Protein AF-A0A6V7KIV0-F1 (afdb_monomer)

Sequence (184 aa):
DGRSNSKKWCRRRGLEEQRFYEMTKLRGQFKDLLKDCNLLKSLQEPNASMTSSERALRHGELKLLKSLKRTYKQTSTRKRKQLKIDEFDLKMEDDDDGEIDIKDVEFRMRNDSSQVQNLLNASTACSYRDLTMLKVILCSGLYPQFAIGDEFNYCKSMNEQLFHTKAKPYVALHPTSFFGNHPQ

Solvent-accessible surface area (backbone atoms only — not comparable to full-atom values): 11482 Å² total; per-residue (Å²): 132,82,82,72,55,67,63,63,54,22,57,79,68,76,45,66,65,70,56,55,60,50,51,54,50,53,53,50,53,54,52,51,52,34,38,78,70,68,76,37,79,84,66,75,59,95,64,73,85,53,50,75,67,56,51,52,52,52,51,54,50,47,53,51,44,51,48,52,56,49,50,49,59,62,70,59,66,84,71,81,88,69,82,78,77,83,67,93,64,87,67,85,65,82,70,69,90,79,65,82,57,63,64,60,44,54,47,56,68,75,45,51,72,68,56,54,49,52,48,55,64,71,64,60,70,85,42,74,66,48,51,50,51,52,51,52,56,50,49,66,71,46,57,89,75,59,66,46,74,45,87,83,36,85,85,48,56,68,85,65,35,38,23,34,34,95,90,47,69,74,41,63,74,54,68,89,38,70,62,45,70,50,64,126

Structure (mmCIF, N/CA/C/O backbone):
data_AF-A0A6V7KIV0-F1
#
_entry.id   AF-A0A6V7KIV0-F1
#
loop_
_atom_site.group_PDB
_atom_site.id
_atom_site.type_symbol
_atom_site.label_atom_id
_atom_site.label_alt_id
_atom_site.label_comp_id
_atom_site.label_asym_id
_atom_site.label_entity_id
_atom_site.label_seq_id
_atom_site.pdbx_PDB_ins_code
_atom_site.Cartn_x
_atom_site.Cartn_y
_atom_site.Cartn_z
_atom_site.occupancy
_atom_site.B_iso_or_equiv
_atom_site.auth_seq_id
_atom_site.auth_comp_id
_atom_site.auth_asym_id
_atom_site.auth_atom_id
_atom_site.pdbx_PDB_model_num
ATOM 1 N N . ASP A 1 1 ? 0.137 18.641 22.333 1.00 37.16 1 ASP A N 1
ATOM 2 C CA . ASP A 1 1 ? 0.097 18.534 20.862 1.00 37.16 1 ASP A CA 1
ATOM 3 C C . ASP A 1 1 ? -1.270 18.140 20.356 1.00 37.16 1 ASP A C 1
ATOM 5 O O . ASP A 1 1 ? -1.761 17.054 20.647 1.00 37.16 1 ASP A O 1
ATOM 9 N N . GLY A 1 2 ? -1.932 19.077 19.676 1.00 41.16 2 GLY A N 1
ATOM 10 C CA . GLY A 1 2 ? -3.298 18.902 19.194 1.00 41.16 2 GLY A CA 1
ATOM 11 C C . GLY A 1 2 ? -3.385 17.740 18.209 1.00 41.16 2 GLY A C 1
ATOM 12 O O . GLY A 1 2 ? -2.743 17.766 17.160 1.00 41.16 2 GLY A O 1
ATOM 13 N N . ARG A 1 3 ? -4.185 16.720 18.543 1.00 49.97 3 ARG A N 1
ATOM 14 C CA . ARG A 1 3 ? -4.573 15.642 17.622 1.00 49.97 3 ARG A CA 1
ATOM 15 C C . ARG A 1 3 ? -5.174 16.273 16.363 1.00 49.97 3 ARG A C 1
ATOM 17 O O . ARG A 1 3 ? -6.330 16.682 16.359 1.00 49.97 3 ARG A O 1
ATOM 24 N N . SER A 1 4 ? -4.384 16.384 15.299 1.00 62.19 4 SER A N 1
ATOM 25 C CA . SER A 1 4 ? -4.890 16.780 13.987 1.00 62.19 4 SER A CA 1
ATOM 26 C C . SER A 1 4 ? -5.872 15.706 13.514 1.00 62.19 4 SER A C 1
ATOM 28 O O . SER A 1 4 ? -5.524 14.527 13.508 1.00 62.19 4 SER A O 1
ATOM 30 N N . ASN A 1 5 ? -7.093 16.110 13.154 1.00 82.56 5 ASN A N 1
ATOM 31 C CA . ASN A 1 5 ? -8.108 15.225 12.579 1.00 82.56 5 ASN A CA 1
ATOM 32 C C . ASN A 1 5 ? -7.504 14.467 11.371 1.00 82.56 5 ASN A C 1
ATOM 34 O O . ASN A 1 5 ? -6.880 15.089 10.503 1.00 82.56 5 ASN A O 1
ATOM 38 N N . SER A 1 6 ? -7.663 13.138 11.324 1.00 84.94 6 SER A N 1
ATOM 39 C CA . SER A 1 6 ? -7.115 12.266 10.271 1.00 84.94 6 SER A CA 1
ATOM 40 C C . SER A 1 6 ? -7.565 12.698 8.875 1.00 84.94 6 SER A C 1
ATOM 42 O O . SER A 1 6 ? -6.745 12.711 7.955 1.00 84.94 6 SER A O 1
ATOM 44 N N . LYS A 1 7 ? -8.797 13.204 8.739 1.00 85.31 7 LYS A N 1
ATOM 45 C CA . LYS A 1 7 ? -9.317 13.820 7.506 1.00 85.31 7 LYS A CA 1
ATOM 46 C C . LYS A 1 7 ? -8.495 15.023 7.070 1.00 85.31 7 LYS A C 1
ATOM 48 O O . LYS A 1 7 ? -8.045 15.096 5.929 1.00 85.31 7 LYS A O 1
ATOM 53 N N . LYS A 1 8 ? -8.228 15.954 7.995 1.00 88.38 8 LYS A N 1
ATOM 54 C CA . LYS A 1 8 ? -7.402 17.148 7.736 1.00 88.38 8 LYS A CA 1
ATOM 55 C C . LYS A 1 8 ? -5.955 16.762 7.407 1.00 88.38 8 LYS A C 1
ATOM 57 O O . LYS A 1 8 ? -5.300 17.442 6.619 1.00 88.38 8 LYS A O 1
ATOM 62 N N . TRP A 1 9 ? -5.428 15.686 7.992 1.00 89.44 9 TRP A N 1
ATOM 63 C CA . TRP A 1 9 ? -4.103 15.162 7.647 1.00 89.44 9 TRP A CA 1
ATOM 64 C C . TRP A 1 9 ? -4.065 14.549 6.239 1.00 89.44 9 TRP A C 1
ATOM 66 O O . TRP A 1 9 ? -3.145 14.866 5.481 1.00 89.44 9 TRP A O 1
ATOM 76 N N . CYS A 1 10 ? -5.073 13.746 5.882 1.00 90.88 10 CYS A N 1
ATOM 77 C CA . CYS A 1 10 ? -5.208 13.113 4.569 1.00 90.88 10 CYS A CA 1
ATOM 78 C C . CYS A 1 10 ? -5.392 14.160 3.460 1.00 90.88 10 CYS A C 1
ATOM 80 O O . CYS A 1 10 ? -4.630 14.164 2.495 1.00 90.88 10 CYS A O 1
ATOM 82 N N . ARG A 1 11 ? -6.310 15.122 3.651 1.00 88.12 11 ARG A N 1
ATOM 83 C CA . ARG A 1 11 ? -6.559 16.226 2.706 1.00 88.12 11 ARG A CA 1
ATOM 84 C C . ARG A 1 11 ? -5.299 17.027 2.394 1.00 88.12 11 ARG A C 1
ATOM 86 O O . ARG A 1 11 ? -4.973 17.219 1.230 1.00 88.12 11 ARG A O 1
ATOM 93 N N . ARG A 1 12 ? -4.540 17.423 3.424 1.00 91.31 12 ARG A N 1
ATOM 94 C CA . ARG A 1 12 ? -3.274 18.164 3.254 1.00 91.31 12 ARG A CA 1
ATOM 95 C C . ARG A 1 12 ? -2.222 17.414 2.431 1.00 91.31 12 ARG A C 1
ATOM 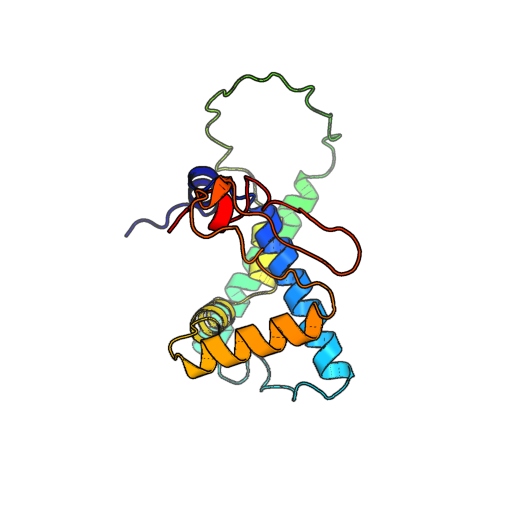97 O O . ARG A 1 12 ? -1.279 18.039 1.966 1.00 91.31 12 ARG A O 1
ATOM 104 N N . ARG A 1 13 ? -2.347 16.093 2.295 1.00 89.25 13 ARG A N 1
ATOM 105 C CA . ARG A 1 13 ? -1.416 15.227 1.557 1.00 89.25 13 ARG A CA 1
ATOM 106 C C . ARG A 1 13 ? -2.002 14.684 0.252 1.00 89.25 13 ARG A 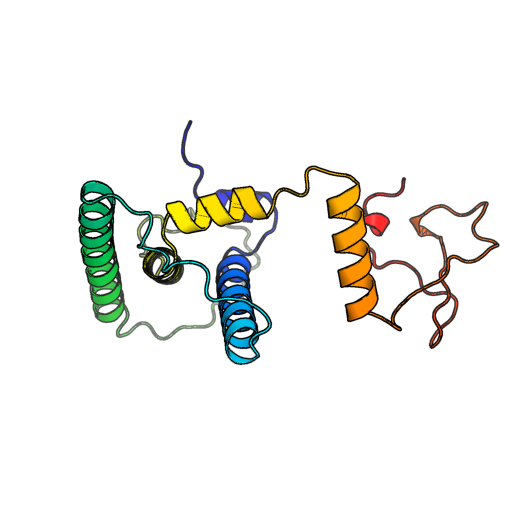C 1
ATOM 108 O O . ARG A 1 13 ? -1.341 13.881 -0.394 1.00 89.25 13 ARG A O 1
ATOM 115 N N . GLY A 1 14 ? -3.223 15.082 -0.117 1.00 89.94 14 GLY A N 1
ATOM 116 C CA . GLY A 1 14 ? -3.914 14.538 -1.290 1.00 89.94 14 GLY A CA 1
ATOM 117 C C . GLY A 1 14 ? -4.236 13.045 -1.166 1.00 89.94 14 GLY A C 1
ATOM 118 O O . GLY A 1 14 ? -4.279 12.338 -2.167 1.00 89.94 14 GLY A O 1
ATOM 119 N N . LEU A 1 15 ? -4.413 12.545 0.060 1.00 92.25 15 LEU A N 1
ATOM 120 C CA . LEU A 1 15 ? -4.695 11.137 0.333 1.00 92.25 15 LEU A CA 1
ATOM 121 C C . LEU A 1 15 ? -6.186 10.952 0.613 1.00 92.25 15 LEU A C 1
ATOM 123 O O . LEU A 1 15 ? -6.800 11.744 1.326 1.00 92.25 15 LEU A O 1
ATOM 127 N N . GLU A 1 16 ? -6.767 9.879 0.084 1.00 91.12 16 GLU A N 1
ATOM 128 C CA . GLU A 1 16 ? -8.151 9.505 0.366 1.00 91.12 16 GLU A CA 1
ATOM 129 C C . GLU A 1 16 ? -8.192 8.619 1.620 1.00 91.12 16 GLU A C 1
ATOM 131 O O . GLU A 1 16 ? -7.723 7.480 1.603 1.00 91.12 16 GLU A O 1
ATOM 136 N N . GLU A 1 17 ? -8.773 9.126 2.714 1.00 89.19 17 GLU A N 1
ATOM 137 C CA . GLU A 1 17 ? -8.821 8.422 4.008 1.00 89.19 17 GLU A CA 1
ATOM 138 C C . GLU A 1 17 ? -9.424 7.012 3.888 1.00 89.19 17 GLU A C 1
ATOM 140 O O . GLU A 1 17 ? -8.939 6.050 4.488 1.00 89.19 17 GLU A O 1
ATOM 145 N N . GLN A 1 18 ? -10.428 6.871 3.020 1.00 89.44 18 GLN A N 1
ATOM 146 C CA . GLN A 1 18 ? -11.083 5.604 2.721 1.00 89.44 18 GLN A CA 1
ATOM 147 C C . GLN A 1 18 ? -10.102 4.480 2.361 1.00 89.44 18 GLN A C 1
ATOM 149 O O . GLN A 1 18 ? -10.304 3.330 2.764 1.00 89.44 18 GLN A O 1
ATOM 154 N N . ARG A 1 19 ? -9.028 4.800 1.630 1.00 92.69 19 ARG A N 1
ATOM 155 C CA . ARG A 1 19 ? -8.052 3.806 1.167 1.00 92.69 19 ARG A CA 1
ATOM 156 C C . ARG A 1 19 ? -7.282 3.185 2.322 1.00 92.69 19 ARG A C 1
ATOM 158 O O . ARG A 1 19 ? -6.947 2.006 2.251 1.00 92.69 19 ARG A O 1
ATOM 165 N N . PHE A 1 20 ? -7.065 3.914 3.417 1.00 91.75 20 PHE A N 1
ATOM 166 C CA . PHE A 1 20 ? -6.405 3.362 4.602 1.00 91.75 20 PHE A CA 1
ATOM 167 C C . PHE A 1 20 ? -7.276 2.334 5.325 1.00 91.75 20 PHE A C 1
ATOM 169 O O . PHE A 1 20 ? -6.766 1.298 5.769 1.00 91.75 20 PHE A O 1
ATOM 176 N N . TYR A 1 21 ? -8.590 2.566 5.404 1.00 91.88 21 TYR A N 1
ATOM 177 C CA . TYR A 1 21 ? -9.518 1.590 5.980 1.00 91.88 21 TYR A CA 1
ATOM 178 C C . TYR A 1 21 ? -9.562 0.302 5.153 1.00 91.88 21 TYR A C 1
ATOM 180 O O . TYR A 1 21 ? -9.506 -0.800 5.707 1.00 91.88 21 TYR A O 1
ATOM 188 N N . GLU A 1 22 ? -9.604 0.434 3.827 1.00 93.44 22 GLU A N 1
ATOM 189 C CA . GLU A 1 22 ? -9.563 -0.699 2.899 1.00 93.44 22 GLU A CA 1
ATOM 190 C C . GLU A 1 22 ? -8.240 -1.461 2.992 1.00 93.44 22 GLU A C 1
ATOM 192 O O . GLU A 1 22 ? -8.254 -2.677 3.181 1.00 93.44 22 GLU A O 1
ATOM 197 N N . MET A 1 23 ? -7.106 -0.756 2.957 1.00 93.38 23 MET A N 1
ATOM 198 C CA . MET A 1 23 ? -5.774 -1.352 3.071 1.00 93.38 23 MET A CA 1
ATOM 199 C C . MET A 1 23 ? -5.600 -2.100 4.398 1.00 93.38 23 MET A C 1
ATOM 201 O O . MET A 1 23 ? -5.074 -3.214 4.424 1.00 93.38 23 MET A O 1
ATOM 205 N N . THR A 1 24 ? -6.104 -1.543 5.505 1.00 91.06 24 THR A N 1
ATOM 206 C CA . THR A 1 24 ? -6.072 -2.231 6.806 1.00 91.06 24 THR A CA 1
ATOM 207 C C . THR A 1 24 ? -6.884 -3.525 6.771 1.00 91.06 24 THR A C 1
ATOM 209 O O . THR A 1 24 ? -6.439 -4.552 7.288 1.00 91.06 24 THR A O 1
ATOM 212 N N . LYS A 1 25 ? -8.064 -3.502 6.139 1.00 92.25 25 LYS A N 1
ATOM 213 C CA . LYS A 1 25 ? -8.912 -4.690 6.000 1.00 92.25 25 LYS A CA 1
ATOM 214 C C . LYS A 1 25 ? -8.256 -5.751 5.112 1.00 92.25 25 LYS A C 1
ATOM 216 O O . LYS A 1 25 ? -8.217 -6.909 5.520 1.00 92.25 25 LYS A O 1
ATOM 221 N N . LEU A 1 26 ? -7.717 -5.360 3.956 1.00 95.25 26 LEU A N 1
ATOM 222 C CA . LEU A 1 26 ? -7.002 -6.251 3.032 1.00 95.25 26 LEU A CA 1
ATOM 223 C C . LEU A 1 26 ? -5.813 -6.920 3.718 1.00 95.25 26 LEU A C 1
ATOM 225 O O . LEU A 1 26 ? -5.638 -8.133 3.636 1.00 95.25 26 LEU A O 1
ATOM 229 N N . ARG A 1 27 ? -5.037 -6.146 4.479 1.00 91.94 27 ARG A N 1
ATOM 230 C CA . ARG A 1 27 ? -3.933 -6.681 5.272 1.00 91.94 27 ARG A CA 1
ATOM 231 C C . ARG A 1 27 ? -4.399 -7.722 6.293 1.00 91.94 27 ARG A C 1
ATOM 233 O O . ARG A 1 27 ? -3.724 -8.732 6.469 1.00 91.94 27 ARG A O 1
ATOM 240 N N . GLY A 1 28 ? -5.531 -7.485 6.959 1.00 90.31 28 GLY A N 1
ATOM 241 C CA . GLY A 1 28 ? -6.148 -8.468 7.854 1.00 90.31 28 GLY A CA 1
ATOM 242 C C . GLY A 1 28 ? -6.508 -9.762 7.123 1.00 90.31 28 GLY A C 1
ATOM 243 O O . GLY A 1 28 ? -6.113 -10.836 7.557 1.00 90.31 28 GLY A O 1
ATOM 244 N N . GLN A 1 29 ? -7.151 -9.648 5.960 1.00 93.88 29 GLN A N 1
ATOM 245 C CA . GLN A 1 29 ? -7.531 -10.799 5.135 1.00 93.88 29 GLN A CA 1
ATOM 246 C C . GLN A 1 29 ? -6.317 -11.618 4.674 1.00 93.88 29 GLN A C 1
ATOM 248 O O . GLN A 1 29 ? -6.330 -12.840 4.788 1.00 93.88 29 GLN A O 1
ATOM 253 N N . PHE A 1 30 ? -5.240 -10.971 4.215 1.00 94.94 30 PHE A N 1
ATOM 254 C CA . PHE A 1 30 ? -4.008 -11.686 3.864 1.00 94.94 30 PHE A CA 1
ATOM 255 C C . PHE A 1 30 ? -3.348 -12.346 5.072 1.00 94.94 30 PHE A C 1
ATOM 257 O O . PHE A 1 30 ? -2.832 -13.454 4.956 1.00 94.94 30 PHE A O 1
ATOM 264 N N . LYS A 1 31 ? -3.384 -11.701 6.243 1.00 91.25 31 LYS A N 1
ATOM 265 C CA . LYS A 1 31 ? -2.875 -12.304 7.479 1.00 91.25 31 LYS A CA 1
ATOM 266 C C . LYS A 1 31 ? -3.634 -13.585 7.828 1.00 91.25 31 LYS A C 1
ATOM 268 O O . LYS A 1 31 ? -2.994 -14.550 8.232 1.00 91.25 31 LYS A O 1
ATOM 273 N N . ASP A 1 32 ? -4.954 -13.586 7.682 1.00 92.25 32 ASP A N 1
ATOM 274 C CA . ASP A 1 32 ? -5.781 -14.758 7.973 1.00 92.25 32 ASP A CA 1
ATOM 275 C C . ASP A 1 32 ? -5.492 -15.894 6.979 1.00 92.25 32 ASP A C 1
ATOM 277 O O . ASP A 1 32 ? -5.187 -17.001 7.409 1.00 92.25 32 ASP A O 1
ATOM 281 N N . LEU A 1 33 ? -5.386 -15.595 5.678 1.00 95.62 33 LEU A N 1
ATOM 282 C CA . LEU A 1 33 ? -4.970 -16.584 4.670 1.00 95.62 33 LEU A CA 1
ATOM 283 C C . LEU A 1 33 ? -3.598 -17.207 4.973 1.00 95.62 33 LEU A C 1
ATOM 285 O O . LEU A 1 33 ? -3.407 -18.412 4.828 1.00 95.62 33 LEU A O 1
ATOM 289 N N . LEU A 1 34 ? -2.627 -16.405 5.419 1.00 94.06 34 LEU A N 1
ATOM 290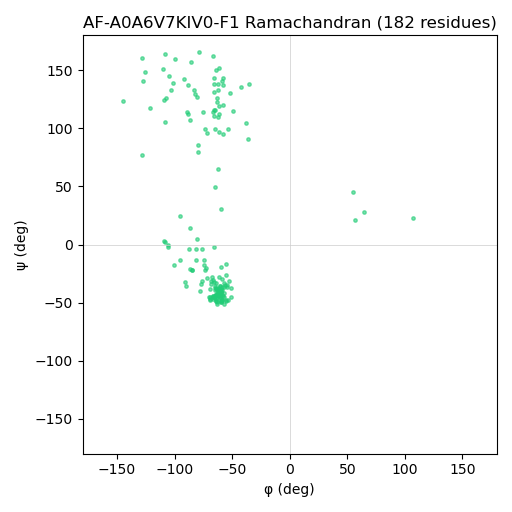 C CA . LEU A 1 34 ? -1.303 -16.916 5.784 1.00 94.06 34 LEU A CA 1
ATOM 291 C C . LEU A 1 34 ? -1.343 -17.837 7.011 1.00 94.06 34 LEU A C 1
ATOM 293 O O . LEU A 1 34 ? -0.531 -18.761 7.095 1.00 94.06 34 LEU A O 1
ATOM 297 N N . LYS A 1 35 ? -2.261 -17.600 7.954 1.00 92.50 35 LYS A N 1
ATOM 298 C CA . LYS A 1 35 ? -2.482 -18.507 9.090 1.00 92.50 35 LYS A CA 1
ATOM 299 C C . LYS A 1 35 ? -3.124 -19.809 8.631 1.00 92.50 35 LYS A C 1
ATOM 301 O O . LYS A 1 35 ? -2.641 -20.868 9.016 1.00 92.50 35 LYS A O 1
ATOM 306 N N . ASP A 1 36 ? -4.146 -19.725 7.785 1.00 94.19 36 ASP A N 1
ATOM 307 C CA . ASP A 1 36 ? -4.864 -20.893 7.262 1.00 94.19 36 ASP A CA 1
ATOM 308 C C . ASP A 1 36 ? -3.925 -21.813 6.463 1.00 94.19 36 ASP A C 1
ATOM 310 O O . ASP A 1 36 ? -3.996 -23.036 6.567 1.00 94.19 36 ASP A O 1
ATOM 314 N N . CYS A 1 37 ? -2.965 -21.228 5.738 1.00 95.50 37 CYS A N 1
ATOM 315 C CA . CYS A 1 37 ? -1.912 -21.955 5.025 1.00 95.50 37 CYS A CA 1
ATOM 316 C C . CYS A 1 37 ? -0.733 -22.406 5.914 1.00 95.50 37 CYS A C 1
ATOM 318 O O . CYS A 1 37 ? 0.254 -22.918 5.388 1.00 95.50 37 CYS A O 1
ATOM 320 N N . ASN A 1 38 ? -0.786 -22.204 7.236 1.00 92.00 38 ASN A N 1
ATOM 321 C CA . ASN A 1 38 ? 0.297 -22.494 8.192 1.00 92.00 38 ASN A CA 1
ATOM 322 C C . ASN A 1 38 ? 1.642 -21.796 7.891 1.00 92.00 38 ASN A C 1
ATOM 324 O O . ASN A 1 38 ? 2.692 -22.212 8.381 1.00 92.00 38 ASN A O 1
ATOM 328 N N . LEU A 1 39 ? 1.624 -20.707 7.117 1.00 92.50 39 LEU A N 1
ATOM 329 C CA . LEU A 1 39 ? 2.804 -19.889 6.810 1.00 92.50 39 LEU A CA 1
ATOM 330 C C . LEU A 1 39 ? 3.078 -18.845 7.897 1.00 92.50 39 LEU A C 1
ATOM 332 O O . LEU A 1 39 ? 4.201 -18.362 8.040 1.00 92.50 39 LEU A O 1
ATOM 336 N N . LEU A 1 40 ? 2.055 -18.506 8.682 1.00 89.06 40 LEU A N 1
ATOM 337 C CA . LEU A 1 40 ? 2.163 -17.631 9.837 1.00 89.06 40 LEU A CA 1
ATOM 338 C C . LEU A 1 40 ? 1.687 -18.377 11.082 1.00 89.06 40 LEU A C 1
ATOM 340 O O . LEU A 1 40 ? 0.517 -18.738 11.193 1.00 89.06 40 LEU A O 1
ATOM 344 N N . LYS A 1 41 ? 2.585 -18.566 12.055 1.00 82.75 41 L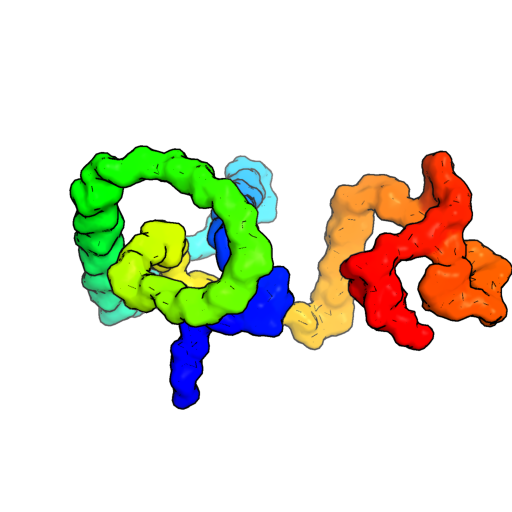YS A N 1
ATOM 345 C CA . LYS A 1 41 ? 2.196 -19.085 13.371 1.00 82.75 41 LYS A CA 1
ATOM 346 C C . LYS A 1 41 ? 1.160 -18.146 13.982 1.00 82.75 41 LYS A C 1
ATOM 348 O O . LYS A 1 41 ? 1.304 -16.925 13.878 1.00 82.75 41 LYS A O 1
ATOM 353 N N . SER A 1 42 ? 0.146 -18.702 14.646 1.00 69.12 42 SER A N 1
ATOM 354 C CA . SER A 1 42 ? -0.754 -17.889 15.461 1.00 69.12 42 SER A CA 1
ATOM 355 C C . SER A 1 42 ? 0.074 -17.241 16.571 1.00 69.12 42 SER A C 1
ATOM 357 O O . SER A 1 42 ? 0.421 -17.875 17.565 1.00 69.12 42 SER A O 1
ATOM 359 N N . LEU A 1 43 ? 0.494 -15.994 16.348 1.00 62.59 43 LEU A N 1
ATOM 360 C CA . LEU A 1 43 ? 1.040 -15.156 17.406 1.00 62.59 43 LEU A CA 1
ATOM 361 C C . LEU A 1 43 ? -0.033 -15.053 18.490 1.00 62.59 43 LEU A C 1
ATOM 363 O O . LEU A 1 43 ? -1.217 -15.021 18.151 1.00 62.59 43 LEU A O 1
ATOM 367 N N . GLN A 1 44 ? 0.400 -15.036 19.756 1.00 58.59 44 GLN A N 1
ATOM 368 C CA . GLN A 1 44 ? -0.466 -14.967 20.935 1.00 58.59 44 GLN A CA 1
ATOM 369 C C . GLN A 1 44 ? -1.695 -14.090 20.688 1.00 58.59 44 GLN A C 1
ATOM 371 O O . GLN A 1 44 ? -1.588 -13.018 20.083 1.00 58.59 44 GLN A O 1
ATOM 376 N N . GLU A 1 45 ? -2.848 -14.570 21.164 1.00 62.97 45 GLU A N 1
ATOM 377 C CA . GLU A 1 45 ? -4.124 -13.873 21.041 1.00 62.97 45 GLU A CA 1
ATOM 378 C C . GLU A 1 45 ? -3.943 -12.375 21.333 1.00 62.97 45 GLU A C 1
ATOM 380 O O . GLU A 1 45 ? -3.274 -12.035 22.312 1.00 62.97 45 GLU A O 1
ATOM 385 N N . PRO A 1 46 ? -4.534 -11.467 20.535 1.00 62.16 46 PRO A N 1
ATOM 386 C CA . PRO A 1 46 ? -4.280 -10.028 20.635 1.00 62.16 46 PRO A CA 1
ATOM 387 C C . PRO A 1 46 ? -4.518 -9.430 22.032 1.00 62.16 46 PRO A C 1
ATOM 389 O O . PRO A 1 46 ? -4.053 -8.332 22.312 1.00 62.16 46 PRO A O 1
ATOM 392 N N . ASN A 1 47 ? -5.237 -10.146 22.900 1.00 62.53 47 ASN A N 1
ATOM 393 C CA . ASN A 1 47 ? -5.577 -9.739 24.261 1.00 62.53 47 ASN A CA 1
ATOM 394 C C . ASN A 1 47 ? -4.774 -10.479 25.350 1.00 62.53 47 ASN A C 1
ATOM 396 O O . ASN A 1 47 ? -5.005 -10.239 26.536 1.00 62.53 47 ASN A O 1
ATOM 400 N N . ALA A 1 48 ? -3.876 -11.397 24.982 1.00 65.19 48 ALA A N 1
ATOM 401 C CA . ALA A 1 48 ? -3.105 -12.205 25.928 1.00 65.19 48 ALA A CA 1
ATOM 402 C C . ALA A 1 48 ? -2.083 -11.366 26.709 1.00 65.19 48 ALA A C 1
ATOM 404 O O . ALA A 1 48 ? -1.830 -11.649 27.876 1.00 65.19 48 ALA A O 1
ATOM 405 N N . SER A 1 49 ? -1.546 -10.310 26.091 1.00 71.88 49 SER A N 1
ATOM 406 C CA . SER A 1 49 ? -0.595 -9.381 26.713 1.00 71.88 49 SER A CA 1
ATOM 407 C C . SER A 1 49 ? -1.256 -8.222 27.467 1.00 71.88 49 SER A C 1
ATOM 409 O O . SER A 1 49 ? -0.547 -7.411 28.052 1.00 71.88 49 SER A O 1
ATOM 411 N N . MET A 1 50 ? -2.589 -8.112 27.438 1.00 80.06 50 MET A N 1
ATOM 412 C CA . MET A 1 50 ? -3.313 -6.988 28.040 1.00 80.06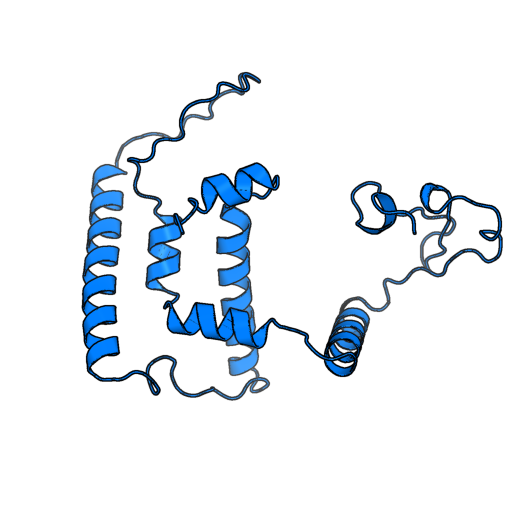 50 MET A CA 1
ATOM 413 C C . MET A 1 50 ? -3.518 -7.202 29.542 1.00 80.06 50 MET A C 1
ATOM 415 O O . MET A 1 50 ? -4.002 -8.255 29.981 1.00 80.06 50 MET A O 1
ATOM 419 N N . THR A 1 51 ? -3.226 -6.169 30.326 1.00 86.88 51 THR A N 1
ATOM 420 C CA . THR A 1 51 ? -3.521 -6.120 31.763 1.00 86.88 51 THR A CA 1
ATOM 421 C C . THR A 1 51 ? -5.032 -6.084 32.029 1.00 86.88 51 THR A C 1
ATOM 423 O O . THR A 1 51 ? -5.853 -5.799 31.151 1.00 86.88 51 THR A O 1
ATOM 426 N N . SER A 1 52 ? -5.446 -6.398 33.261 1.00 88.00 52 SER A N 1
ATOM 427 C CA . SER A 1 52 ? -6.864 -6.365 33.654 1.00 88.00 52 SER A CA 1
ATOM 428 C C . SER A 1 52 ? -7.497 -4.981 33.465 1.00 88.00 52 SER A C 1
ATOM 430 O O . SER A 1 52 ? -8.635 -4.898 32.997 1.00 88.00 52 SER A O 1
ATOM 432 N N . SER A 1 53 ? -6.758 -3.911 33.766 1.00 89.12 53 SER A N 1
ATOM 433 C CA . SER A 1 53 ? -7.178 -2.519 33.572 1.00 89.12 53 SER A CA 1
ATOM 434 C C . SER A 1 53 ? -7.382 -2.181 32.093 1.00 89.12 53 SER A C 1
ATOM 436 O O . SER A 1 53 ? -8.432 -1.652 31.726 1.00 89.12 53 SER A O 1
ATOM 438 N N . GLU A 1 54 ? -6.438 -2.546 31.225 1.00 87.50 54 GLU A N 1
ATOM 439 C CA . GLU A 1 54 ? -6.541 -2.317 29.778 1.00 87.50 54 GLU A CA 1
ATOM 440 C C . GLU A 1 54 ? -7.724 -3.076 29.161 1.00 87.50 54 GLU A C 1
ATOM 442 O O . GLU A 1 54 ? -8.465 -2.523 28.344 1.00 87.50 54 GLU A O 1
ATOM 447 N N . ARG A 1 55 ? -7.978 -4.317 29.604 1.00 88.06 55 ARG A N 1
ATOM 448 C CA . ARG A 1 55 ? -9.155 -5.090 29.168 1.00 88.06 55 ARG A CA 1
ATOM 449 C C . ARG A 1 55 ? -10.471 -4.419 29.563 1.00 88.06 55 ARG A C 1
ATOM 451 O O . ARG A 1 55 ? -11.399 -4.384 28.753 1.00 88.06 55 ARG A O 1
ATOM 458 N N . ALA A 1 56 ? -10.558 -3.872 30.777 1.00 90.56 56 ALA A N 1
ATOM 459 C CA . ALA A 1 56 ? -11.748 -3.160 31.243 1.00 90.56 56 ALA A CA 1
ATOM 460 C C . ALA A 1 56 ? -12.000 -1.874 30.435 1.00 90.56 56 ALA A C 1
ATOM 462 O O . ALA A 1 56 ? -13.131 -1.635 29.998 1.00 90.56 56 ALA A O 1
ATOM 463 N N . LEU A 1 57 ? -10.946 -1.093 30.167 1.00 89.75 57 LEU A N 1
ATOM 464 C CA . LEU A 1 57 ? -11.018 0.107 29.325 1.00 89.75 57 LEU A CA 1
ATOM 465 C C . LEU A 1 57 ? -11.490 -0.229 27.909 1.00 89.75 57 LEU A C 1
ATOM 467 O O . LEU A 1 57 ? -12.454 0.363 27.417 1.00 89.75 57 LEU A O 1
ATOM 471 N N . ARG A 1 58 ? -10.874 -1.239 27.284 1.00 89.81 58 ARG A N 1
ATOM 472 C CA . ARG A 1 58 ? -11.227 -1.677 25.929 1.00 89.81 58 ARG A CA 1
ATOM 473 C C . ARG A 1 58 ? -12.668 -2.175 25.841 1.00 89.81 58 ARG A C 1
ATOM 475 O O . ARG A 1 58 ? -13.361 -1.897 24.864 1.00 89.81 58 ARG A O 1
ATOM 482 N N . HIS A 1 59 ? -13.149 -2.882 26.862 1.00 91.25 59 HIS A N 1
ATOM 483 C CA . HIS A 1 59 ? -14.545 -3.312 26.930 1.00 91.25 59 HIS A CA 1
ATOM 484 C C . HIS A 1 59 ? -15.515 -2.117 26.986 1.00 91.25 59 HIS A C 1
ATOM 486 O O . HIS A 1 59 ? -16.523 -2.106 26.271 1.00 91.25 59 HIS A O 1
ATOM 492 N N . GLY A 1 60 ? -15.202 -1.097 27.794 1.00 93.38 60 GLY A N 1
ATOM 493 C CA . GLY A 1 60 ? -15.971 0.150 27.854 1.00 93.38 60 GLY A CA 1
ATOM 494 C C . GLY A 1 60 ? -16.003 0.883 26.510 1.00 93.38 60 GLY A C 1
ATOM 495 O O . GLY A 1 60 ? -17.078 1.247 26.028 1.00 93.38 60 GLY A O 1
ATOM 496 N N . GLU A 1 61 ? -14.846 1.011 25.859 1.00 91.50 61 GLU A N 1
ATOM 497 C CA . GLU A 1 61 ? -14.720 1.613 24.529 1.00 91.50 61 GLU A CA 1
ATOM 498 C C . GLU A 1 61 ? -15.552 0.856 23.480 1.00 91.50 61 GLU A C 1
ATOM 500 O O . GLU A 1 61 ? -16.354 1.455 22.765 1.00 91.50 61 GLU A O 1
ATOM 505 N N . LEU A 1 62 ? -15.448 -0.476 23.427 1.00 92.31 62 LEU A N 1
ATOM 506 C CA . LEU A 1 62 ? -16.239 -1.315 22.519 1.00 92.31 62 LEU A CA 1
ATOM 507 C C . LEU A 1 62 ? -17.747 -1.152 22.736 1.00 92.31 62 LEU A C 1
ATOM 509 O O . LEU A 1 62 ? -18.507 -1.189 21.765 1.00 92.31 62 LEU A O 1
ATOM 513 N N . LYS A 1 63 ? -18.198 -0.978 23.984 1.00 94.81 63 LYS A N 1
ATOM 514 C CA . LYS A 1 63 ? -19.612 -0.724 24.296 1.00 94.81 63 LYS A CA 1
ATOM 515 C C . LYS A 1 63 ? -20.074 0.614 23.711 1.00 94.81 63 LYS A C 1
ATOM 517 O O . LYS A 1 63 ? -21.148 0.655 23.109 1.00 94.81 63 LYS A O 1
ATOM 522 N N . LEU A 1 64 ? -19.254 1.660 23.825 1.00 94.00 64 LEU A N 1
ATOM 523 C CA . LEU A 1 64 ? -19.517 2.973 23.229 1.00 94.00 64 LEU A CA 1
ATOM 524 C C . LEU A 1 64 ? -19.500 2.921 21.693 1.00 94.00 64 LEU A C 1
ATOM 526 O O . LEU A 1 64 ? -20.410 3.417 21.038 1.00 94.00 64 LEU A O 1
ATOM 530 N N . LEU A 1 65 ? -18.514 2.258 21.091 1.00 93.75 65 LEU A N 1
ATOM 531 C CA . LEU A 1 65 ? -18.439 2.128 19.632 1.00 93.75 65 LEU A CA 1
ATOM 532 C C . LEU A 1 65 ? -19.635 1.343 19.066 1.00 93.75 65 LEU A C 1
ATOM 534 O O . LEU A 1 65 ? -20.196 1.705 18.030 1.00 93.75 65 LEU A O 1
ATOM 538 N N . LYS A 1 66 ? -20.086 0.295 19.769 1.00 94.00 66 LYS A N 1
ATOM 539 C CA . LYS A 1 66 ? -21.300 -0.453 19.406 1.00 94.00 66 LYS A CA 1
ATOM 540 C C . LYS A 1 66 ? -22.564 0.401 19.524 1.00 94.00 66 LYS A C 1
ATOM 542 O O . LYS A 1 66 ? -23.438 0.267 18.664 1.00 94.00 66 LYS A O 1
ATOM 547 N N . SER A 1 67 ? -22.681 1.254 20.547 1.00 93.44 67 SER A N 1
ATOM 548 C CA . SER A 1 67 ? -23.832 2.157 20.669 1.00 93.44 67 SER A CA 1
ATOM 549 C C . SER A 1 67 ? -23.834 3.192 19.545 1.00 93.44 67 SER A C 1
ATOM 551 O O . SER A 1 67 ? -24.855 3.317 18.876 1.00 93.44 67 SER A O 1
ATOM 553 N N . LEU A 1 68 ? -22.689 3.808 19.232 1.00 91.31 68 LEU A N 1
ATOM 554 C CA . LEU A 1 68 ? -22.539 4.725 18.093 1.00 91.31 68 LEU A CA 1
ATOM 555 C C . LEU A 1 68 ? -22.919 4.059 16.766 1.00 91.31 68 LEU A C 1
ATOM 557 O O . LEU A 1 68 ? -23.703 4.613 15.997 1.00 91.31 68 LEU A O 1
ATOM 561 N N . LYS A 1 69 ? -22.450 2.828 16.525 1.00 91.06 69 LYS A N 1
ATOM 562 C CA . LYS A 1 69 ? -22.825 2.045 15.338 1.00 91.06 69 LYS A CA 1
ATOM 563 C C . LYS A 1 69 ? -24.332 1.781 15.264 1.00 91.06 69 LYS A C 1
ATOM 565 O O . LYS A 1 69 ? -24.903 1.783 14.172 1.00 91.06 69 LYS A O 1
ATOM 570 N N . ARG A 1 70 ? -24.986 1.527 16.402 1.00 90.69 70 ARG A N 1
ATOM 571 C CA . ARG A 1 70 ? -26.441 1.321 16.471 1.00 90.69 70 ARG A CA 1
ATOM 572 C C . ARG A 1 70 ? -27.197 2.617 16.186 1.00 90.69 70 ARG A C 1
ATOM 574 O O . ARG A 1 70 ? -28.102 2.587 15.356 1.00 90.69 70 ARG A O 1
ATOM 581 N N . THR A 1 71 ? -26.801 3.722 16.815 1.00 89.19 71 THR A N 1
ATOM 582 C CA . THR A 1 71 ? -27.388 5.052 16.598 1.00 89.19 71 THR A CA 1
ATOM 583 C C . THR A 1 71 ? -27.259 5.461 15.137 1.00 89.19 71 THR A C 1
ATOM 585 O O . THR A 1 71 ? -28.261 5.796 14.518 1.00 89.19 71 THR A O 1
ATOM 588 N N . TYR A 1 72 ? -26.069 5.313 14.541 1.00 86.88 72 TYR A N 1
ATOM 589 C CA . TYR A 1 72 ? -25.861 5.580 13.118 1.00 86.88 72 TYR A CA 1
ATOM 590 C C . TYR A 1 72 ? -26.827 4.777 12.244 1.00 86.88 72 TYR A C 1
ATOM 592 O O . TYR A 1 72 ? -27.494 5.346 11.391 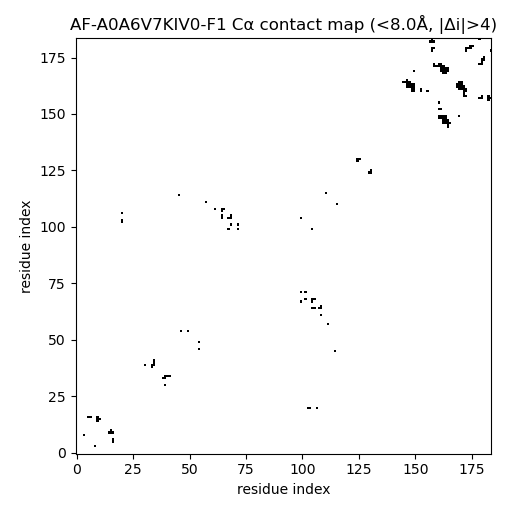1.00 86.88 72 TYR A O 1
ATOM 600 N N . LYS A 1 73 ? -26.973 3.465 12.476 1.00 85.81 73 LYS A N 1
ATOM 601 C CA . LYS A 1 73 ? -27.913 2.632 11.705 1.00 85.81 73 LYS A CA 1
ATOM 602 C C . LYS A 1 73 ? -29.370 3.071 11.856 1.00 85.81 73 LYS A C 1
ATOM 604 O O . LYS A 1 73 ? -30.114 2.985 10.886 1.00 85.81 73 LYS A O 1
ATOM 609 N N . GLN A 1 74 ? -29.777 3.512 13.044 1.00 84.75 74 GLN A N 1
ATOM 610 C CA . GLN A 1 74 ? -31.135 3.999 13.296 1.00 84.75 74 GLN A CA 1
ATOM 611 C C . GLN A 1 74 ? -31.385 5.328 12.569 1.00 84.75 74 GLN A C 1
ATOM 613 O O . GLN A 1 74 ? -32.371 5.447 11.842 1.00 84.75 74 GLN A O 1
ATOM 618 N N . THR A 1 75 ? -30.451 6.275 12.670 1.00 78.50 75 THR A N 1
ATOM 619 C CA . THR A 1 75 ? -30.528 7.595 12.022 1.00 78.50 75 THR A CA 1
ATOM 620 C C . THR A 1 75 ? -30.320 7.533 10.501 1.00 78.50 75 THR A C 1
ATOM 622 O O . THR A 1 75 ? -30.874 8.341 9.764 1.00 78.50 75 THR A O 1
ATOM 625 N N . SER A 1 76 ? -29.557 6.554 10.004 1.00 68.50 76 SER A N 1
ATOM 626 C CA . SER A 1 76 ? -29.226 6.376 8.579 1.00 68.50 76 SER A CA 1
ATOM 627 C C . SER A 1 76 ? -30.393 5.827 7.747 1.00 68.50 76 SER A C 1
ATOM 629 O O . SER A 1 76 ? -30.375 5.902 6.514 1.00 68.50 76 SER A O 1
ATOM 631 N N . THR A 1 77 ? -31.453 5.313 8.380 1.00 54.69 77 THR A N 1
ATOM 632 C CA . THR A 1 77 ? -32.663 4.964 7.632 1.00 54.69 77 THR A CA 1
ATOM 633 C C . THR A 1 77 ? -33.316 6.242 7.080 1.00 54.69 77 THR A C 1
ATOM 635 O O . THR A 1 77 ? -33.838 7.047 7.842 1.00 54.69 77 THR A O 1
ATOM 638 N N . ARG A 1 78 ? -33.326 6.383 5.737 1.00 57.09 78 ARG A N 1
ATOM 639 C CA . ARG A 1 78 ? -34.139 7.305 4.892 1.00 57.09 78 ARG A CA 1
ATOM 640 C C . ARG A 1 78 ? -33.473 8.517 4.214 1.00 57.09 78 ARG A C 1
ATOM 642 O O . ARG A 1 78 ? -34.196 9.411 3.785 1.00 57.09 78 ARG A O 1
ATOM 649 N N . LYS A 1 79 ? -32.160 8.555 3.974 1.00 57.75 79 LYS A N 1
ATOM 650 C CA . LYS A 1 79 ? -31.626 9.491 2.957 1.00 57.75 79 LYS A CA 1
ATOM 651 C C . LYS A 1 79 ? -31.163 8.724 1.723 1.00 57.75 79 LYS A C 1
ATOM 653 O O . LYS A 1 79 ? -30.151 8.028 1.745 1.00 57.75 79 LYS A O 1
ATOM 658 N N . ARG A 1 80 ? -31.956 8.805 0.646 1.00 61.81 80 ARG A N 1
ATOM 659 C CA . ARG A 1 80 ? -31.591 8.285 -0.680 1.00 61.81 80 ARG A CA 1
ATOM 660 C C . ARG A 1 80 ? -30.293 8.989 -1.075 1.00 61.81 80 ARG A C 1
ATOM 662 O O . ARG A 1 80 ? -30.269 10.215 -1.112 1.00 61.81 80 ARG A O 1
ATOM 669 N N . LYS A 1 81 ? -29.216 8.236 -1.312 1.00 67.25 81 LYS A N 1
ATOM 670 C CA . LYS A 1 81 ? -27.950 8.809 -1.783 1.00 67.25 81 LYS A CA 1
ATOM 671 C C . LYS A 1 81 ? -28.197 9.386 -3.173 1.00 67.25 81 LYS A C 1
ATOM 673 O O . LYS A 1 81 ? -28.303 8.636 -4.139 1.00 67.25 81 LYS A O 1
ATOM 678 N N . GLN A 1 82 ? -28.393 10.694 -3.246 1.00 66.50 82 GLN A N 1
ATOM 679 C CA . GLN A 1 82 ? -28.462 11.410 -4.509 1.00 66.50 82 GLN A CA 1
ATOM 680 C C . GLN A 1 82 ? -27.028 11.680 -4.947 1.00 66.50 82 GLN A C 1
ATOM 682 O O . GLN A 1 82 ? -26.208 12.137 -4.149 1.00 66.50 82 GLN A O 1
ATOM 687 N N . LEU A 1 83 ? -26.724 11.333 -6.195 1.00 54.75 83 LEU A N 1
ATOM 688 C CA . LEU A 1 83 ? -25.478 11.732 -6.825 1.00 54.75 83 LEU A CA 1
ATOM 689 C C . LEU A 1 83 ? -25.492 13.262 -6.876 1.00 54.75 83 LEU A C 1
ATOM 691 O O . LEU A 1 83 ? -26.316 13.839 -7.583 1.00 54.75 83 LEU A O 1
ATOM 695 N N . LYS A 1 84 ? -24.640 13.909 -6.076 1.00 64.38 84 LYS A N 1
ATOM 696 C CA . LYS A 1 84 ? -24.381 15.338 -6.229 1.00 64.38 84 LYS A CA 1
ATOM 697 C C . LYS A 1 84 ? -23.700 15.481 -7.589 1.00 64.38 84 LYS A C 1
ATOM 699 O O . LYS A 1 84 ? -22.613 14.943 -7.777 1.00 64.38 84 LYS A O 1
ATOM 704 N N . ILE A 1 85 ? -24.401 16.075 -8.553 1.00 56.34 85 ILE A N 1
ATOM 705 C CA . ILE A 1 85 ? -23.800 16.456 -9.829 1.00 56.34 85 ILE A CA 1
ATOM 706 C C . ILE A 1 85 ? -22.787 17.538 -9.482 1.00 56.34 85 ILE A C 1
ATOM 708 O O . ILE A 1 85 ? -23.148 18.565 -8.918 1.00 56.34 85 ILE A O 1
ATOM 712 N N . ASP A 1 86 ? -21.534 17.194 -9.731 1.00 46.00 86 ASP A N 1
ATOM 713 C CA . ASP A 1 86 ? -20.315 17.964 -9.540 1.00 46.00 86 ASP A CA 1
ATOM 714 C C . ASP A 1 86 ? -20.524 19.449 -9.883 1.00 46.00 86 ASP A C 1
ATOM 716 O O . ASP A 1 86 ? -20.598 19.826 -11.053 1.00 46.00 86 ASP A O 1
ATOM 720 N N . GLU A 1 87 ? -20.624 20.305 -8.868 1.00 42.44 87 GLU A N 1
ATOM 721 C CA . GLU A 1 87 ? -20.172 21.678 -9.029 1.00 42.44 87 GLU A CA 1
ATOM 722 C C . GLU A 1 87 ? -18.706 21.631 -8.615 1.00 42.44 87 GLU A C 1
ATOM 724 O O . GLU A 1 87 ? -18.389 21.342 -7.462 1.00 42.44 87 GLU A O 1
ATOM 729 N N . PHE A 1 88 ? -17.823 21.873 -9.581 1.00 42.78 88 PHE A N 1
ATOM 730 C CA . PHE A 1 88 ? -16.380 22.100 -9.447 1.00 42.78 88 PHE A CA 1
ATOM 731 C C . PHE A 1 88 ? -16.056 23.322 -8.557 1.00 42.78 88 PHE A C 1
ATOM 733 O O . PHE A 1 88 ? -15.071 24.026 -8.764 1.00 42.78 88 PHE A O 1
ATOM 740 N N . ASP A 1 89 ? -16.903 23.615 -7.578 1.00 39.88 89 ASP A N 1
ATOM 741 C CA . ASP A 1 89 ? -16.701 24.653 -6.602 1.00 39.88 89 ASP A CA 1
ATOM 742 C C . ASP A 1 89 ? -15.895 24.022 -5.470 1.00 39.88 89 ASP A C 1
ATOM 744 O O . ASP A 1 89 ? -16.387 23.212 -4.681 1.00 39.88 89 ASP A O 1
ATOM 748 N N . LEU A 1 90 ? -14.621 24.402 -5.392 1.00 43.19 90 LEU A N 1
ATOM 749 C CA . LEU A 1 90 ? -13.763 24.231 -4.220 1.00 43.19 90 LEU A CA 1
ATOM 750 C C . LEU A 1 90 ? -14.305 25.084 -3.058 1.00 43.19 90 LEU A C 1
ATOM 752 O O . LEU A 1 90 ? -13.573 25.860 -2.440 1.00 43.19 90 LEU A O 1
ATOM 756 N N . LYS A 1 91 ? -15.604 24.978 -2.760 1.00 38.00 91 LYS A N 1
ATOM 757 C CA . LYS A 1 91 ? -16.182 25.551 -1.562 1.00 38.00 91 LYS A CA 1
ATOM 758 C C . LYS A 1 91 ? -15.552 24.822 -0.396 1.00 38.00 91 LYS A C 1
ATOM 760 O O . LYS A 1 91 ? -15.686 23.614 -0.216 1.00 38.00 91 LYS A O 1
ATOM 765 N N . MET A 1 92 ? -14.821 25.622 0.364 1.00 45.91 92 MET A N 1
ATOM 766 C CA . MET A 1 92 ? -14.312 25.356 1.697 1.00 45.91 92 MET A CA 1
ATOM 767 C C . MET A 1 92 ? -15.513 25.146 2.631 1.00 45.91 92 MET A C 1
ATOM 769 O O . MET A 1 92 ? -15.784 25.967 3.501 1.00 45.91 92 MET A O 1
ATOM 773 N N . GLU A 1 93 ? -16.292 24.092 2.399 1.00 41.75 93 GLU A N 1
ATOM 774 C CA . GLU A 1 93 ? -17.298 23.636 3.342 1.00 41.75 93 GLU A CA 1
ATOM 775 C C . GLU A 1 93 ? -16.536 22.944 4.465 1.00 41.75 93 GLU A C 1
ATOM 777 O O . GLU A 1 93 ? -15.814 21.963 4.260 1.00 41.75 93 GLU A O 1
ATOM 782 N N . ASP A 1 94 ? -16.621 23.558 5.642 1.00 43.75 94 ASP A N 1
ATOM 783 C CA . ASP A 1 94 ? -16.144 23.019 6.902 1.00 43.75 94 ASP A CA 1
ATOM 784 C C . ASP A 1 94 ? -16.863 21.682 7.107 1.00 43.75 94 ASP A C 1
ATOM 786 O O . ASP A 1 94 ? -18.039 21.616 7.461 1.00 43.75 94 ASP A O 1
ATOM 790 N N . ASP A 1 95 ? -16.162 20.629 6.697 1.00 47.50 95 ASP A N 1
ATOM 791 C CA . ASP A 1 95 ? -16.609 19.247 6.649 1.00 47.50 95 ASP A CA 1
ATOM 792 C C . ASP A 1 95 ? -17.241 18.891 7.999 1.00 47.50 95 ASP A C 1
ATOM 794 O O . ASP A 1 95 ? -16.550 18.921 9.016 1.00 47.50 95 ASP A O 1
ATOM 798 N N . ASP A 1 96 ? -18.547 18.621 7.973 1.00 51.16 96 ASP A N 1
ATOM 799 C CA . ASP A 1 96 ? -19.447 18.342 9.094 1.00 51.16 96 ASP A CA 1
ATOM 800 C C . ASP A 1 96 ? -18.761 17.538 10.218 1.00 51.16 96 ASP A C 1
ATOM 802 O O . ASP A 1 96 ? -18.751 16.304 10.222 1.00 51.16 96 ASP A O 1
ATOM 806 N N . ASP A 1 97 ? -18.174 18.247 11.192 1.00 51.81 97 AS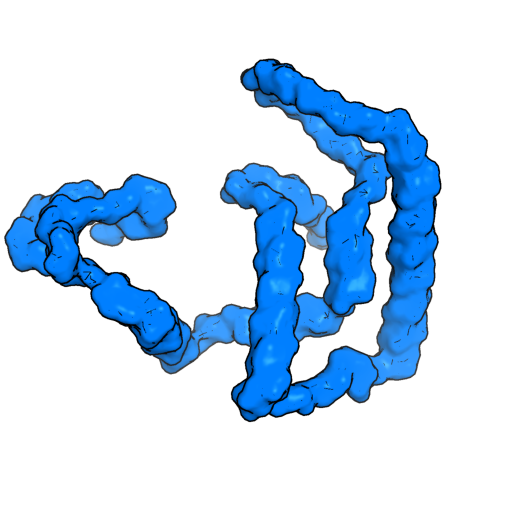P A N 1
ATOM 807 C CA . ASP A 1 97 ? -17.504 17.675 12.374 1.00 51.81 97 ASP A CA 1
ATOM 808 C C . ASP A 1 97 ? -18.519 16.944 13.296 1.00 51.81 97 ASP A C 1
ATOM 810 O O . ASP A 1 97 ? -18.136 16.369 14.319 1.00 51.81 97 ASP A O 1
ATOM 814 N N . GLY A 1 98 ? -19.818 16.950 12.948 1.00 56.00 98 GLY A N 1
ATOM 815 C CA . GLY A 1 98 ? -20.911 16.327 13.695 1.00 56.00 98 GLY A CA 1
ATOM 816 C C . GLY A 1 98 ? -21.404 14.972 13.168 1.00 56.00 98 GLY A C 1
ATOM 817 O O . GLY A 1 98 ? -22.068 14.251 13.923 1.00 56.00 98 GLY A O 1
ATOM 818 N N . GLU A 1 99 ? -21.106 14.578 11.922 1.00 69.94 99 GLU A N 1
ATOM 819 C CA . GLU A 1 99 ? -21.588 13.295 11.388 1.00 69.94 99 GLU A CA 1
ATOM 820 C C . GLU A 1 99 ? -20.715 12.125 11.875 1.00 69.94 99 GLU A C 1
ATOM 822 O O . GLU A 1 99 ? -19.491 12.108 11.737 1.00 69.94 99 GLU A O 1
ATOM 827 N N . ILE A 1 100 ? -21.354 11.103 12.459 1.00 74.75 100 ILE A N 1
ATOM 828 C CA . ILE A 1 100 ? -20.667 9.893 12.928 1.00 74.75 100 ILE A CA 1
ATOM 829 C C . ILE A 1 100 ? -19.998 9.204 11.733 1.00 74.75 100 ILE A C 1
ATOM 831 O O . ILE A 1 100 ? -20.673 8.604 10.891 1.00 74.75 100 ILE A O 1
ATOM 835 N N . ASP A 1 101 ? -18.664 9.202 11.709 1.00 84.38 101 ASP A N 1
ATOM 836 C CA . ASP A 1 101 ? -17.904 8.444 10.721 1.00 84.38 101 ASP A CA 1
ATOM 837 C C . ASP A 1 101 ? -17.994 6.943 11.014 1.00 84.38 101 ASP A C 1
ATOM 839 O O . ASP A 1 101 ? -17.259 6.370 11.826 1.00 84.38 101 ASP A O 1
ATOM 843 N N . ILE A 1 102 ? -18.933 6.283 10.339 1.00 86.62 102 ILE A N 1
ATOM 844 C CA . ILE A 1 102 ? -19.177 4.854 10.518 1.00 86.62 102 ILE A CA 1
ATOM 845 C C . ILE A 1 102 ? -17.938 4.001 10.221 1.00 86.62 102 ILE A C 1
ATOM 847 O O . ILE A 1 102 ? -17.779 2.934 10.817 1.00 86.62 102 ILE A O 1
ATOM 851 N N . LYS A 1 103 ? -17.050 4.450 9.329 1.00 87.62 103 LYS A N 1
ATOM 852 C CA . LYS A 1 103 ? -15.869 3.683 8.924 1.00 87.62 103 LYS A CA 1
ATOM 853 C C . LYS A 1 103 ? -14.782 3.768 9.981 1.00 87.62 103 LYS A C 1
ATOM 855 O O . LYS A 1 103 ? -14.200 2.738 10.317 1.00 87.62 103 LYS A O 1
ATOM 860 N N . ASP A 1 104 ? -14.591 4.947 10.568 1.00 88.88 104 ASP A N 1
ATOM 861 C CA . ASP A 1 104 ? -13.718 5.116 11.730 1.00 88.88 104 ASP A CA 1
ATOM 862 C C . ASP A 1 104 ? -14.216 4.290 12.927 1.00 88.88 104 ASP A C 1
ATOM 864 O O . ASP A 1 104 ? -13.443 3.566 13.559 1.00 88.88 104 ASP A O 1
ATOM 868 N N . VAL A 1 105 ? -15.531 4.297 13.187 1.00 89.94 105 VAL A N 1
ATOM 869 C CA . VAL A 1 105 ? -16.137 3.453 14.233 1.00 89.94 105 VAL A CA 1
ATOM 870 C C . VAL A 1 105 ? -15.858 1.970 13.966 1.00 89.94 105 VAL A C 1
ATOM 872 O O . VAL A 1 105 ? -15.411 1.254 14.863 1.00 89.94 105 VAL A O 1
ATOM 875 N N . GLU A 1 106 ? -16.077 1.485 12.741 1.00 91.00 106 GLU A N 1
ATOM 876 C CA . GLU A 1 106 ? -15.791 0.091 12.380 1.00 91.00 106 GLU A CA 1
ATOM 877 C C . GLU A 1 106 ? -14.303 -0.262 12.472 1.00 91.00 106 GLU A C 1
ATOM 879 O O . GLU A 1 106 ? -13.963 -1.367 12.912 1.00 91.00 106 GLU A O 1
ATOM 884 N N . PHE A 1 107 ? -13.424 0.669 12.105 1.00 91.19 107 PHE A N 1
ATOM 885 C CA . PHE A 1 107 ? -11.982 0.519 12.239 1.00 91.19 107 PHE A CA 1
ATOM 886 C C . PHE A 1 107 ? -11.571 0.377 13.707 1.00 91.19 107 PHE A C 1
ATOM 888 O O . PHE A 1 107 ? -10.905 -0.607 14.041 1.00 91.19 107 PHE A O 1
ATOM 895 N N . ARG A 1 108 ? -12.014 1.279 14.593 1.00 90.31 108 ARG A N 1
ATOM 896 C CA . ARG A 1 108 ? -11.695 1.244 16.036 1.00 90.31 108 ARG A CA 1
ATOM 897 C C . ARG A 1 108 ? -12.322 0.060 16.758 1.00 90.31 108 ARG A C 1
ATOM 899 O O . ARG A 1 108 ? -11.768 -0.431 17.738 1.00 90.31 108 ARG A O 1
ATOM 906 N N . MET A 1 109 ? -13.458 -0.447 16.277 1.00 90.25 109 MET A N 1
ATOM 907 C CA . MET A 1 109 ? -14.039 -1.683 16.811 1.00 90.25 109 MET A CA 1
ATOM 908 C C . MET A 1 109 ? -13.145 -2.899 16.548 1.00 90.25 109 MET A C 1
ATOM 910 O O . MET A 1 109 ? -13.096 -3.803 17.380 1.00 90.25 109 MET A O 1
ATOM 914 N N . ARG A 1 110 ? -12.464 -2.945 15.396 1.00 87.62 110 ARG A N 1
ATOM 915 C CA . ARG A 1 110 ? -11.617 -4.081 14.995 1.00 87.62 110 ARG A CA 1
ATOM 916 C C . ARG A 1 110 ? -10.172 -3.946 15.454 1.00 87.62 110 ARG A C 1
ATOM 918 O O . ARG A 1 110 ? -9.570 -4.953 15.804 1.00 87.62 110 ARG A O 1
ATOM 925 N N . ASN A 1 111 ? -9.643 -2.728 15.459 1.00 87.19 111 ASN A N 1
ATOM 926 C CA . ASN A 1 111 ? -8.255 -2.440 15.793 1.00 87.19 111 ASN A CA 1
ATOM 927 C C . ASN A 1 111 ? -8.199 -1.743 17.149 1.00 87.19 111 ASN A C 1
ATOM 929 O O . ASN A 1 111 ? -8.851 -0.720 17.352 1.00 87.19 111 ASN A O 1
ATOM 933 N N . ASP A 1 112 ? -7.431 -2.305 18.076 1.00 84.75 112 ASP A N 1
ATOM 934 C CA . ASP A 1 112 ? -7.099 -1.634 19.332 1.00 84.75 112 ASP A CA 1
ATOM 935 C C . ASP A 1 112 ? -5.872 -0.721 19.154 1.00 84.75 112 ASP A C 1
ATOM 937 O O . ASP A 1 112 ? -5.042 -0.928 18.267 1.00 84.75 112 ASP A O 1
ATOM 941 N N . SER A 1 113 ? -5.745 0.278 20.022 1.00 81.88 113 SER A N 1
ATOM 942 C CA . SER A 1 113 ? -4.594 1.175 20.120 1.00 81.88 113 SER A CA 1
ATOM 943 C C . SER A 1 113 ? -3.266 0.418 20.218 1.00 81.88 113 SER A C 1
ATOM 945 O O . SER A 1 113 ? -2.337 0.727 19.473 1.00 81.88 113 SER A O 1
ATOM 947 N N . SER A 1 114 ? -3.203 -0.624 21.052 1.00 82.50 114 SER A N 1
ATOM 948 C CA . SER A 1 114 ? -2.038 -1.504 21.201 1.00 82.50 114 SER A CA 1
ATOM 949 C C . SER A 1 114 ? -1.664 -2.182 19.882 1.00 82.50 114 SER A C 1
ATOM 951 O O . SER A 1 114 ? -0.498 -2.208 19.492 1.00 82.50 114 SER A O 1
ATOM 953 N N . GLN A 1 115 ? -2.661 -2.666 19.138 1.00 83.88 115 GLN A N 1
ATOM 954 C CA . GLN A 1 115 ? -2.451 -3.286 17.837 1.00 83.88 115 GLN A CA 1
ATOM 955 C C . GLN A 1 115 ? -1.867 -2.270 16.865 1.00 83.88 115 GLN A C 1
ATOM 957 O O . GLN A 1 115 ? -0.839 -2.560 16.266 1.00 83.88 115 GLN A O 1
ATOM 962 N N . VAL A 1 116 ? -2.453 -1.076 16.752 1.00 86.25 116 VAL A N 1
ATOM 963 C CA . VAL A 1 116 ? -1.949 -0.015 15.863 1.00 86.25 116 VAL A CA 1
ATOM 964 C C . VAL A 1 116 ? -0.517 0.395 16.228 1.00 86.25 116 VAL A C 1
ATOM 966 O O . VAL A 1 116 ? 0.308 0.552 15.331 1.00 86.25 116 VAL A O 1
ATOM 969 N N . GLN A 1 117 ? -0.185 0.493 17.517 1.00 85.81 117 GLN A N 1
ATOM 970 C CA . GLN A 1 117 ? 1.186 0.763 17.969 1.00 85.81 117 GLN A CA 1
ATOM 971 C C . GLN A 1 117 ? 2.150 -0.368 17.594 1.00 85.81 117 GLN A C 1
ATOM 973 O O . GLN A 1 117 ? 3.223 -0.116 17.053 1.00 85.81 117 GLN A O 1
ATOM 978 N N . ASN A 1 118 ? 1.746 -1.624 17.782 1.00 84.19 118 ASN A N 1
ATOM 979 C CA . ASN A 1 118 ? 2.539 -2.773 17.346 1.00 84.19 118 ASN A CA 1
ATOM 980 C C . ASN A 1 118 ? 2.756 -2.771 15.829 1.00 84.19 118 ASN A C 1
ATOM 982 O O . ASN A 1 118 ? 3.827 -3.156 15.366 1.00 84.19 118 ASN A O 1
ATOM 986 N N . LEU A 1 119 ? 1.769 -2.319 15.047 1.00 84.44 119 LEU A N 1
ATOM 987 C CA . LEU A 1 119 ? 1.924 -2.147 13.602 1.00 84.44 119 LEU A CA 1
ATOM 988 C C . LEU A 1 119 ? 2.938 -1.070 13.261 1.00 84.44 119 LEU A C 1
ATOM 990 O O . LEU A 1 119 ? 3.778 -1.309 12.400 1.00 84.44 119 LEU A O 1
ATOM 994 N N . LEU A 1 120 ? 2.867 0.076 13.936 1.00 86.81 120 LEU A N 1
ATOM 995 C CA . LEU A 1 120 ? 3.820 1.161 13.754 1.00 86.81 120 LEU A CA 1
ATOM 996 C C . LEU A 1 120 ? 5.242 0.657 14.030 1.00 86.81 120 LEU A C 1
ATOM 998 O O . LEU A 1 120 ? 6.091 0.737 13.146 1.00 86.81 120 LEU A O 1
ATOM 1002 N N . ASN A 1 121 ? 5.447 0.014 15.180 1.00 84.50 121 ASN A N 1
ATOM 1003 C CA . ASN A 1 121 ? 6.740 -0.537 15.586 1.00 84.50 121 ASN A CA 1
ATOM 1004 C C . ASN A 1 121 ? 7.255 -1.609 14.612 1.00 84.50 121 ASN A C 1
ATOM 1006 O O . ASN A 1 121 ? 8.429 -1.598 14.249 1.00 84.50 121 ASN A O 1
ATOM 1010 N N . ALA A 1 122 ? 6.382 -2.510 14.148 1.00 80.81 122 ALA A N 1
ATOM 1011 C CA . ALA A 1 122 ? 6.745 -3.560 13.195 1.00 80.81 122 ALA A CA 1
ATOM 1012 C C . ALA A 1 122 ? 6.964 -3.043 11.761 1.00 80.81 122 ALA A C 1
ATOM 1014 O O . ALA A 1 122 ? 7.614 -3.716 10.966 1.00 80.81 122 ALA A O 1
ATOM 1015 N N . SER A 1 123 ? 6.401 -1.883 11.408 1.00 79.88 123 SER A N 1
ATOM 1016 C CA . SER A 1 123 ? 6.547 -1.277 10.076 1.00 79.88 123 SER A CA 1
ATOM 1017 C C . SER A 1 123 ? 7.858 -0.510 9.892 1.00 79.88 123 SER A C 1
ATOM 1019 O O . SER A 1 123 ? 8.225 -0.174 8.767 1.00 79.88 123 SER A O 1
ATOM 1021 N N . THR A 1 124 ? 8.575 -0.241 10.981 1.00 81.19 124 THR A N 1
ATOM 1022 C CA . THR A 1 124 ? 9.841 0.488 10.960 1.00 81.19 124 THR A CA 1
ATOM 1023 C C . THR A 1 124 ? 10.960 -0.387 10.386 1.00 81.19 124 THR A C 1
ATOM 1025 O O . THR A 1 124 ? 11.527 -1.229 11.078 1.00 81.19 124 THR A O 1
ATOM 1028 N N . ALA A 1 125 ? 11.292 -0.193 9.106 1.00 75.00 125 ALA A N 1
ATOM 1029 C CA . ALA A 1 125 ? 12.479 -0.781 8.483 1.00 75.00 125 ALA A CA 1
ATOM 1030 C C . ALA A 1 125 ? 13.717 0.045 8.865 1.00 75.00 125 ALA A C 1
ATOM 1032 O O . ALA A 1 125 ? 14.098 0.980 8.163 1.00 75.00 125 ALA A O 1
ATOM 1033 N N . CYS A 1 126 ? 14.309 -0.266 10.017 1.00 76.12 126 CYS A N 1
ATOM 1034 C CA . CYS A 1 126 ? 15.400 0.530 10.584 1.00 76.12 126 CYS A CA 1
ATOM 1035 C C . CYS A 1 126 ? 16.783 0.147 10.035 1.00 76.12 126 CYS A C 1
ATOM 1037 O O . CYS A 1 126 ? 17.707 0.953 10.113 1.00 76.12 126 CYS A O 1
ATOM 1039 N N . SER A 1 127 ? 16.948 -1.068 9.493 1.00 88.69 127 SER A N 1
ATOM 1040 C CA . SER A 1 127 ? 18.242 -1.566 9.013 1.00 88.69 127 SER A CA 1
ATOM 1041 C C . SER A 1 127 ? 18.316 -1.684 7.490 1.00 88.69 127 SER A C 1
ATOM 1043 O O . SER A 1 127 ? 17.340 -2.013 6.813 1.00 88.69 127 SER A O 1
ATOM 1045 N N . TYR A 1 128 ? 19.528 -1.531 6.943 1.00 91.12 128 TYR A N 1
ATOM 1046 C CA . TYR A 1 128 ? 19.833 -1.858 5.546 1.00 91.12 128 TYR A CA 1
ATOM 1047 C C . TYR A 1 128 ? 19.443 -3.303 5.191 1.00 91.12 128 TYR A C 1
ATOM 1049 O O . TYR A 1 128 ? 18.975 -3.577 4.081 1.00 91.12 128 TYR A O 1
ATOM 1057 N N . ARG A 1 129 ? 19.587 -4.229 6.150 1.00 92.31 129 ARG A N 1
ATOM 1058 C CA . ARG A 1 129 ? 19.168 -5.627 5.988 1.00 92.31 129 ARG A CA 1
ATOM 1059 C C . ARG A 1 129 ? 17.659 -5.736 5.758 1.00 92.31 129 ARG A C 1
ATOM 1061 O O . ARG A 1 129 ? 17.249 -6.459 4.853 1.00 92.31 129 ARG A O 1
ATOM 1068 N N . ASP A 1 130 ? 16.856 -4.997 6.521 1.00 91.19 130 ASP A N 1
ATOM 1069 C CA . ASP A 1 130 ? 15.391 -5.021 6.416 1.00 91.19 130 ASP A CA 1
ATOM 1070 C C . ASP A 1 130 ? 14.936 -4.446 5.074 1.00 91.19 130 ASP A C 1
ATOM 1072 O O . ASP A 1 130 ? 14.128 -5.056 4.375 1.00 91.19 130 ASP A O 1
ATOM 1076 N N . LEU A 1 131 ? 15.530 -3.320 4.657 1.00 92.00 131 LEU A N 1
ATOM 1077 C CA . LEU A 1 131 ? 15.269 -2.718 3.347 1.00 92.00 131 LEU A CA 1
ATOM 1078 C C . LEU A 1 131 ? 15.643 -3.657 2.196 1.00 92.00 131 LEU A C 1
ATOM 1080 O O . LEU A 1 131 ? 14.896 -3.772 1.224 1.00 92.00 131 LEU A O 1
ATOM 1084 N N . THR A 1 132 ? 16.776 -4.352 2.298 1.00 94.44 132 THR A N 1
ATOM 1085 C CA . THR A 1 132 ? 17.201 -5.331 1.286 1.00 94.44 132 THR A CA 1
ATOM 1086 C C . THR A 1 132 ? 16.231 -6.508 1.223 1.00 94.44 132 THR A C 1
ATOM 1088 O O . THR A 1 132 ? 15.816 -6.901 0.136 1.00 94.44 132 THR A O 1
ATOM 1091 N N . MET A 1 133 ? 15.801 -7.032 2.373 1.00 93.62 133 MET A N 1
ATOM 1092 C CA . MET A 1 133 ? 14.822 -8.119 2.439 1.00 93.62 133 MET A CA 1
ATOM 1093 C C . MET A 1 133 ? 13.475 -7.712 1.825 1.00 93.62 133 MET A C 1
ATOM 1095 O O . MET A 1 133 ? 12.915 -8.468 1.033 1.00 93.62 133 MET A O 1
ATOM 1099 N N . LEU A 1 134 ? 12.987 -6.500 2.114 1.00 93.31 134 LEU A N 1
ATOM 1100 C CA . LEU A 1 134 ? 11.769 -5.961 1.502 1.00 93.31 134 LEU A CA 1
ATOM 1101 C C . LEU A 1 134 ? 11.896 -5.841 -0.022 1.00 93.31 134 LEU A C 1
ATOM 1103 O O . LEU A 1 134 ? 10.973 -6.230 -0.737 1.00 93.31 134 LEU A O 1
ATOM 1107 N N . LYS A 1 135 ? 13.044 -5.367 -0.529 1.00 93.88 135 LYS A N 1
ATOM 1108 C CA . LYS A 1 135 ? 13.316 -5.318 -1.976 1.00 93.88 135 LYS A CA 1
ATOM 1109 C C . LYS A 1 135 ? 13.280 -6.710 -2.604 1.00 93.88 135 LYS A C 1
ATOM 1111 O O . LYS A 1 135 ? 12.662 -6.876 -3.647 1.00 93.88 135 LYS A O 1
ATOM 1116 N N . VAL A 1 136 ? 13.884 -7.714 -1.964 1.00 96.19 136 VAL A N 1
ATOM 1117 C CA . VAL A 1 136 ? 13.876 -9.097 -2.471 1.00 96.19 136 VAL A CA 1
ATOM 1118 C C . VAL A 1 136 ? 12.457 -9.668 -2.522 1.00 96.19 136 VAL A C 1
ATOM 1120 O O . VAL A 1 136 ? 12.080 -10.235 -3.545 1.00 96.19 136 VAL A O 1
ATOM 1123 N N . ILE A 1 137 ? 11.656 -9.485 -1.464 1.00 95.25 137 ILE A N 1
ATOM 1124 C CA . ILE A 1 137 ? 10.254 -9.943 -1.419 1.00 95.25 137 ILE A CA 1
ATOM 1125 C C . ILE A 1 137 ? 9.416 -9.254 -2.506 1.00 95.25 137 ILE A C 1
ATOM 1127 O O . ILE A 1 137 ? 8.600 -9.893 -3.167 1.00 95.25 137 ILE A O 1
ATOM 1131 N N . LEU A 1 138 ? 9.621 -7.952 -2.720 1.00 95.12 138 LEU A N 1
ATOM 1132 C CA . LEU A 1 138 ? 8.919 -7.216 -3.769 1.00 95.12 138 LEU A CA 1
ATOM 1133 C C . LEU A 1 138 ? 9.318 -7.716 -5.165 1.00 95.12 138 LEU A C 1
ATOM 1135 O O . LEU A 1 138 ? 8.450 -7.963 -6.001 1.00 95.12 138 LEU A O 1
ATOM 1139 N N . CYS A 1 139 ? 10.618 -7.912 -5.402 1.00 95.69 139 CYS A N 1
ATOM 1140 C CA . CYS A 1 139 ? 11.126 -8.438 -6.666 1.00 95.69 139 CYS A CA 1
ATOM 1141 C C . CYS A 1 139 ? 10.602 -9.848 -6.951 1.00 95.69 139 CYS A C 1
ATOM 1143 O O . CYS A 1 139 ? 10.252 -10.123 -8.093 1.00 95.69 139 CYS A O 1
ATOM 1145 N N . SER A 1 140 ? 10.501 -10.731 -5.951 1.00 96.56 140 SER A N 1
ATOM 1146 C CA . SER A 1 140 ? 9.970 -12.082 -6.168 1.00 96.56 140 SER A CA 1
ATOM 1147 C C . SER A 1 140 ? 8.475 -12.086 -6.497 1.00 96.56 140 SER A C 1
ATOM 1149 O O . SER A 1 140 ? 8.044 -12.904 -7.305 1.00 96.56 140 SER A O 1
ATOM 1151 N N . GLY A 1 141 ? 7.696 -11.162 -5.924 1.00 96.38 141 GLY A N 1
ATOM 1152 C CA . GLY A 1 141 ? 6.263 -11.030 -6.206 1.00 96.38 141 GLY A CA 1
ATOM 1153 C C . GLY A 1 141 ? 5.938 -10.363 -7.547 1.00 96.38 141 GLY A C 1
ATOM 1154 O O . GLY A 1 141 ? 4.918 -10.684 -8.151 1.00 96.38 141 GLY A O 1
ATOM 1155 N N . LEU A 1 142 ? 6.787 -9.443 -8.015 1.00 95.69 142 LEU A N 1
ATOM 1156 C CA . LEU A 1 142 ? 6.584 -8.719 -9.277 1.00 95.69 142 LEU A CA 1
ATOM 1157 C C . LEU A 1 142 ? 7.322 -9.345 -10.466 1.00 95.69 142 LEU A C 1
ATOM 1159 O O . LEU A 1 142 ? 7.035 -8.997 -11.610 1.00 95.69 142 LEU A O 1
ATOM 1163 N N . TYR A 1 143 ? 8.260 -10.267 -10.242 1.00 95.06 143 TYR A N 1
ATOM 1164 C CA . TYR A 1 143 ? 8.951 -10.962 -11.326 1.00 95.06 143 TYR A CA 1
ATOM 1165 C C . TYR A 1 143 ? 7.948 -11.696 -12.242 1.00 95.06 143 TYR A C 1
ATOM 1167 O O . TYR A 1 143 ? 7.033 -12.350 -11.739 1.00 95.06 143 TYR A O 1
ATOM 1175 N N . PRO A 1 144 ? 8.099 -11.640 -13.582 1.00 94.44 144 PRO A N 1
ATOM 1176 C CA . PRO A 1 144 ? 9.212 -11.081 -14.364 1.00 94.44 144 PRO A CA 1
ATOM 1177 C C . PRO A 1 144 ? 9.014 -9.627 -14.840 1.00 94.44 144 PRO A C 1
ATOM 1179 O O . PRO A 1 144 ? 9.595 -9.233 -15.851 1.00 94.44 144 PRO A O 1
ATOM 1182 N N . GLN A 1 145 ? 8.193 -8.819 -14.165 1.00 93.62 145 GLN A N 1
ATOM 1183 C CA . GLN A 1 145 ? 7.920 -7.427 -14.547 1.00 93.62 145 GLN A CA 1
ATOM 1184 C C . GLN A 1 145 ? 9.049 -6.491 -14.086 1.00 93.62 145 GLN A C 1
ATOM 1186 O O . GLN A 1 145 ? 8.938 -5.801 -13.075 1.00 93.62 145 GLN A O 1
ATOM 1191 N N . PHE A 1 146 ? 10.148 -6.465 -14.839 1.00 93.75 146 PHE A N 1
ATOM 1192 C CA . PHE A 1 146 ? 11.253 -5.529 -14.628 1.00 93.75 146 PHE A CA 1
ATOM 1193 C C . PHE A 1 146 ? 11.619 -4.794 -15.921 1.00 93.75 146 PHE A C 1
ATOM 1195 O O . PHE A 1 146 ? 11.285 -5.228 -17.028 1.00 93.75 146 PHE A O 1
ATOM 1202 N N . ALA A 1 147 ? 12.309 -3.668 -15.757 1.00 93.19 147 ALA A N 1
ATOM 1203 C CA . ALA A 1 147 ? 12.836 -2.866 -16.846 1.00 93.19 147 ALA A CA 1
ATOM 1204 C C . ALA A 1 147 ? 14.334 -2.623 -16.624 1.00 93.19 147 ALA A C 1
ATOM 1206 O O . ALA A 1 147 ? 14.766 -2.421 -15.489 1.00 93.19 147 ALA A O 1
ATOM 1207 N N . ILE A 1 148 ? 15.117 -2.660 -17.699 1.00 93.19 148 ILE A N 1
ATOM 1208 C CA . ILE A 1 148 ? 16.554 -2.371 -17.698 1.00 93.19 148 ILE A CA 1
ATOM 1209 C C . ILE A 1 148 ? 16.744 -0.969 -18.274 1.00 93.19 148 ILE A C 1
ATOM 1211 O O . ILE A 1 148 ? 16.145 -0.648 -19.297 1.00 93.19 148 ILE A O 1
ATOM 1215 N N . GLY A 1 149 ? 17.541 -0.122 -17.625 1.00 91.00 149 GLY A N 1
ATOM 1216 C CA . GLY A 1 149 ? 17.873 1.195 -18.174 1.00 91.00 149 GLY A CA 1
ATOM 1217 C C . GLY A 1 149 ? 18.635 1.068 -19.493 1.00 91.00 149 GLY A C 1
ATOM 1218 O O . GLY A 1 149 ? 19.510 0.216 -19.615 1.00 91.00 149 GLY A O 1
ATOM 1219 N N . ASP A 1 150 ? 18.296 1.900 -20.474 1.00 90.62 150 ASP A N 1
ATOM 1220 C CA . ASP A 1 150 ? 19.037 1.985 -21.734 1.00 90.62 150 ASP A CA 1
ATOM 1221 C C . ASP A 1 150 ? 20.489 2.439 -21.480 1.00 90.62 150 ASP A C 1
ATOM 1223 O O . ASP A 1 150 ? 20.728 3.407 -20.754 1.00 90.62 150 ASP A O 1
ATOM 1227 N N . GLU A 1 151 ? 21.460 1.747 -22.080 1.00 86.12 151 GLU A N 1
ATOM 1228 C CA . GLU A 1 151 ? 22.894 2.056 -21.970 1.00 86.12 151 GLU A CA 1
ATOM 1229 C C . GLU A 1 151 ? 23.224 3.457 -22.515 1.00 86.12 151 GLU A C 1
ATOM 1231 O O . GLU A 1 151 ? 24.132 4.131 -22.024 1.00 86.12 151 GLU A O 1
ATOM 1236 N N . PHE A 1 152 ? 22.436 3.952 -23.474 1.00 84.38 152 PHE A N 1
ATOM 1237 C CA . PHE A 1 152 ? 22.606 5.272 -24.086 1.00 84.38 152 PHE A CA 1
ATOM 1238 C C . PHE A 1 152 ? 21.911 6.407 -23.308 1.00 84.38 152 PHE A C 1
ATOM 1240 O O . PHE A 1 152 ? 21.772 7.522 -23.816 1.00 84.38 152 PHE A O 1
ATOM 1247 N N . ASN A 1 153 ? 21.485 6.167 -22.063 1.00 83.69 153 ASN A N 1
ATOM 1248 C CA . ASN A 1 153 ? 20.901 7.196 -21.192 1.00 83.69 153 ASN A CA 1
ATOM 1249 C C . ASN A 1 153 ? 21.927 8.164 -20.572 1.00 83.69 153 ASN A C 1
ATOM 1251 O O . ASN A 1 153 ? 21.520 9.101 -19.891 1.00 83.69 153 ASN A O 1
ATOM 1255 N N . TYR A 1 154 ? 23.232 7.975 -20.792 1.00 77.31 154 TYR A N 1
ATOM 1256 C CA . TYR A 1 154 ? 24.308 8.702 -20.095 1.00 77.31 154 TYR A CA 1
ATOM 1257 C C . TYR A 1 154 ? 24.236 10.241 -20.184 1.00 77.31 154 TYR A C 1
ATOM 1259 O O . TYR A 1 154 ? 24.732 10.922 -19.292 1.00 77.31 154 TYR A O 1
ATOM 1267 N N . CYS A 1 155 ? 23.612 10.795 -21.229 1.00 74.25 155 CYS A N 1
ATOM 1268 C CA . CYS A 1 155 ? 23.419 12.242 -21.401 1.00 74.25 155 CYS A CA 1
ATOM 1269 C C . CYS A 1 155 ? 21.971 12.716 -21.217 1.00 74.25 155 CYS A C 1
ATOM 1271 O O . CYS A 1 155 ? 21.698 13.896 -21.429 1.00 74.25 155 CYS A O 1
ATOM 1273 N N . LYS A 1 156 ? 21.035 11.824 -20.879 1.00 79.94 156 LYS A N 1
ATOM 1274 C CA . LYS A 1 156 ? 19.612 12.166 -20.777 1.00 79.94 156 LYS A CA 1
ATOM 1275 C C . LYS A 1 156 ? 19.252 12.572 -19.357 1.00 79.94 156 LYS A C 1
ATOM 1277 O O . LYS A 1 156 ? 19.718 11.962 -18.393 1.00 79.94 156 LYS A O 1
ATOM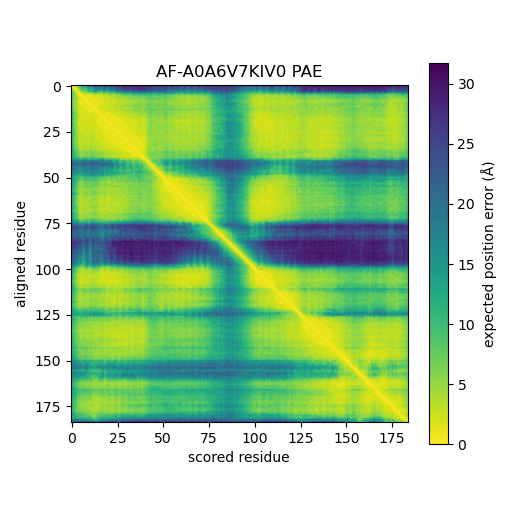 1282 N N . SER A 1 157 ? 18.372 13.564 -19.231 1.00 77.50 157 SER A N 1
ATOM 1283 C CA . SER A 1 157 ? 17.753 13.872 -17.939 1.00 77.50 157 SER A CA 1
ATOM 1284 C C . SER A 1 157 ? 16.950 12.662 -17.447 1.00 77.50 157 SER A C 1
ATOM 1286 O O . SER A 1 157 ? 16.448 11.887 -18.257 1.00 77.50 157 SER A O 1
ATOM 1288 N N . MET A 1 158 ? 16.787 12.488 -16.133 1.00 72.12 158 MET A N 1
ATOM 1289 C CA . MET A 1 158 ? 16.031 11.366 -15.540 1.00 72.12 158 MET A CA 1
ATOM 1290 C C . MET A 1 158 ? 14.611 11.230 -16.119 1.00 72.12 158 MET A C 1
ATOM 1292 O O . MET A 1 158 ? 14.105 10.123 -16.281 1.00 72.12 158 MET A O 1
ATOM 1296 N N . ASN A 1 159 ? 13.995 12.349 -16.513 1.00 76.50 159 ASN A N 1
ATOM 1297 C CA . ASN A 1 159 ? 12.669 12.378 -17.143 1.00 76.50 159 ASN A CA 1
ATOM 1298 C C . ASN A 1 159 ? 12.672 11.906 -18.608 1.00 76.50 159 ASN A C 1
ATOM 1300 O O . ASN A 1 159 ? 11.626 11.580 -19.163 1.00 76.50 159 ASN A O 1
ATOM 1304 N N . GLU A 1 160 ? 13.843 11.874 -19.232 1.00 83.31 160 GLU A N 1
ATOM 1305 C CA . GLU A 1 160 ? 14.076 11.469 -20.619 1.00 83.31 160 GLU A CA 1
ATOM 1306 C C . GLU A 1 160 ? 14.726 10.079 -20.705 1.00 83.31 160 GLU A C 1
ATOM 1308 O O . GLU A 1 160 ? 14.967 9.568 -21.804 1.00 83.31 160 GLU A O 1
ATOM 1313 N N . GLN A 1 161 ? 15.020 9.460 -19.555 1.00 87.50 161 GLN A N 1
ATOM 1314 C CA . GLN A 1 161 ? 15.578 8.118 -19.499 1.00 87.50 161 GLN A CA 1
ATOM 1315 C C . GLN A 1 161 ? 14.577 7.098 -20.025 1.00 87.50 161 GLN A C 1
ATOM 1317 O O . GLN A 1 161 ? 13.408 7.051 -19.630 1.00 87.50 161 GLN A O 1
ATOM 1322 N N . LEU A 1 162 ? 15.075 6.253 -20.921 1.00 91.31 162 LEU A N 1
ATOM 1323 C CA . LEU A 1 162 ? 14.310 5.169 -21.511 1.00 91.31 162 LEU A CA 1
ATOM 1324 C C . LEU A 1 162 ? 14.736 3.842 -20.891 1.00 91.31 162 LEU A C 1
ATOM 1326 O O . LEU A 1 162 ? 15.903 3.625 -20.567 1.00 91.31 162 LEU A O 1
ATOM 1330 N N . PHE A 1 163 ? 13.771 2.950 -20.738 1.00 92.56 163 PHE A N 1
ATOM 1331 C CA . PHE A 1 163 ? 13.951 1.633 -20.159 1.00 92.56 163 PHE A CA 1
ATOM 1332 C C . PHE A 1 163 ? 13.424 0.567 -21.115 1.00 92.56 163 PHE A C 1
ATOM 1334 O O . PHE A 1 163 ? 12.453 0.766 -21.846 1.00 92.56 163 PHE A O 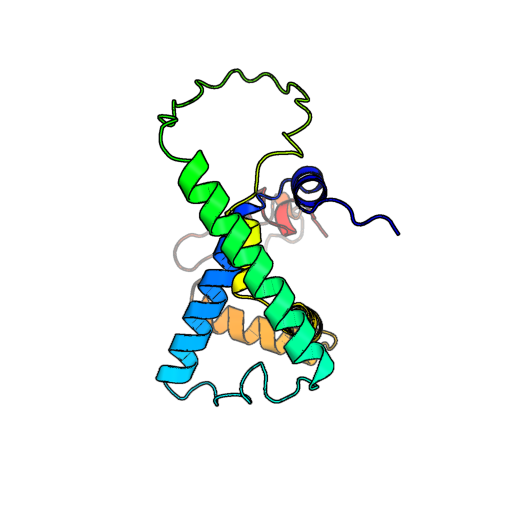1
ATOM 1341 N N . HIS A 1 164 ? 14.044 -0.601 -21.079 1.00 94.88 164 HIS A N 1
ATOM 1342 C CA . HIS A 1 164 ? 13.692 -1.751 -21.892 1.00 94.88 164 HIS A CA 1
ATOM 1343 C C . HIS A 1 164 ? 13.035 -2.812 -21.031 1.00 94.88 164 HIS A C 1
ATOM 1345 O O . HIS A 1 164 ? 13.591 -3.249 -20.026 1.00 94.88 164 HIS A O 1
ATOM 1351 N N . THR A 1 165 ? 11.846 -3.243 -21.433 1.00 95.56 165 THR A N 1
ATOM 1352 C CA . THR A 1 165 ? 11.178 -4.409 -20.848 1.00 95.56 165 THR A CA 1
ATOM 1353 C C . THR A 1 165 ? 11.193 -5.553 -21.850 1.00 95.56 165 THR A C 1
ATOM 1355 O O . THR A 1 165 ? 11.368 -5.339 -23.049 1.00 95.56 165 THR A O 1
ATOM 1358 N N . LYS A 1 166 ? 10.926 -6.776 -21.384 1.00 93.69 166 LYS A N 1
ATOM 1359 C CA . LYS A 1 166 ? 10.804 -7.940 -22.273 1.00 93.69 166 LYS A CA 1
ATOM 1360 C C . LYS A 1 166 ? 9.735 -7.756 -23.361 1.00 93.69 166 LYS A C 1
ATOM 1362 O O . LYS A 1 166 ? 9.901 -8.260 -24.464 1.00 93.69 166 LYS A O 1
ATOM 1367 N N . ALA A 1 167 ? 8.626 -7.087 -23.037 1.00 94.00 167 ALA A N 1
ATOM 1368 C CA . ALA A 1 167 ? 7.483 -6.947 -23.940 1.00 94.00 167 ALA A CA 1
ATOM 1369 C C . ALA A 1 167 ? 7.560 -5.695 -24.827 1.00 94.00 167 ALA A C 1
ATOM 1371 O O . ALA A 1 167 ? 7.050 -5.705 -25.944 1.00 94.00 167 ALA A O 1
ATOM 1372 N N . LYS A 1 168 ? 8.160 -4.611 -24.324 1.00 93.56 168 LYS A N 1
ATOM 1373 C CA . LYS A 1 168 ? 8.215 -3.319 -25.009 1.00 93.56 168 LYS A CA 1
ATOM 1374 C C . LYS A 1 168 ? 9.546 -2.604 -24.726 1.00 93.56 168 LYS A C 1
ATOM 1376 O O . LYS A 1 168 ? 9.853 -2.368 -23.550 1.00 93.56 168 LYS A O 1
ATOM 1381 N N . PRO A 1 169 ? 10.314 -2.234 -25.764 1.00 92.94 169 PRO A N 1
ATOM 1382 C CA . PRO A 1 169 ? 11.483 -1.377 -25.610 1.00 92.94 169 PRO A CA 1
ATOM 1383 C C . PRO A 1 169 ? 11.081 0.101 -25.466 1.00 92.94 169 PRO A C 1
ATOM 1385 O O . PRO A 1 169 ? 9.946 0.478 -25.773 1.00 92.94 169 PRO A O 1
ATOM 1388 N N . TYR A 1 170 ? 12.026 0.937 -25.031 1.00 92.06 170 TYR A N 1
ATOM 1389 C CA . TYR A 1 170 ? 11.890 2.402 -24.962 1.00 92.06 170 TYR A CA 1
ATOM 1390 C C . TYR A 1 170 ? 10.675 2.905 -24.156 1.00 92.06 170 TYR A C 1
ATOM 1392 O O . TYR A 1 170 ? 9.930 3.787 -24.583 1.00 92.06 170 TYR A O 1
ATOM 1400 N N . VAL A 1 171 ? 10.450 2.328 -22.979 1.00 93.00 171 VAL A N 1
ATOM 1401 C CA . VAL A 1 171 ? 9.417 2.756 -22.029 1.00 93.00 171 VAL A CA 1
ATOM 1402 C C . VAL A 1 171 ? 9.988 3.825 -21.100 1.00 93.00 171 VAL A C 1
ATOM 1404 O O . VAL A 1 171 ? 11.104 3.687 -20.615 1.00 93.00 171 VAL A O 1
ATOM 1407 N N . ALA A 1 172 ? 9.222 4.877 -20.827 1.00 90.75 172 ALA A N 1
ATOM 1408 C CA . ALA A 1 172 ? 9.577 5.903 -19.849 1.00 90.75 172 ALA A CA 1
ATOM 1409 C C . ALA A 1 172 ? 8.856 5.666 -18.513 1.00 90.75 172 ALA A C 1
ATOM 1411 O O . ALA A 1 172 ? 7.825 4.986 -18.453 1.00 90.75 172 ALA A O 1
ATOM 1412 N N . LEU A 1 173 ? 9.383 6.245 -17.434 1.00 89.19 173 LEU A N 1
ATOM 1413 C CA . LEU A 1 173 ? 8.713 6.237 -16.135 1.00 89.19 173 LEU A CA 1
ATOM 1414 C C . LEU A 1 173 ? 7.419 7.056 -16.192 1.00 89.19 173 LEU A C 1
ATOM 1416 O O . LEU A 1 173 ? 7.342 8.095 -16.842 1.00 89.19 173 LEU A O 1
ATOM 1420 N N . HIS A 1 174 ? 6.389 6.594 -15.482 1.00 89.94 174 HIS A N 1
ATOM 1421 C CA . HIS A 1 174 ? 5.142 7.345 -15.386 1.00 89.94 174 HIS A CA 1
ATOM 1422 C C . HIS A 1 174 ? 5.374 8.671 -14.632 1.00 89.94 174 HIS A C 1
ATOM 1424 O O . HIS A 1 174 ? 6.026 8.635 -13.585 1.00 89.94 174 HIS A O 1
ATOM 1430 N N . PRO A 1 175 ? 4.800 9.811 -15.068 1.00 88.25 175 PRO A N 1
ATOM 1431 C CA . PRO A 1 175 ? 5.040 11.113 -14.434 1.00 88.25 175 PRO A CA 1
ATOM 1432 C C . PRO A 1 175 ? 4.686 11.157 -12.943 1.00 88.25 175 PRO A C 1
ATOM 1434 O O . PRO A 1 175 ? 5.360 11.812 -12.162 1.00 88.25 175 PRO A O 1
ATOM 1437 N N . THR A 1 176 ? 3.657 10.416 -12.516 1.00 89.19 176 THR A N 1
ATOM 1438 C CA . THR A 1 176 ? 3.265 10.354 -11.093 1.00 89.19 176 THR A CA 1
ATOM 1439 C C . THR A 1 176 ? 4.107 9.391 -10.253 1.00 89.19 176 THR A C 1
ATOM 1441 O O . THR A 1 176 ? 3.910 9.308 -9.040 1.00 89.19 176 THR A O 1
ATOM 1444 N N . SER A 1 177 ? 5.033 8.648 -10.867 1.00 89.38 177 SER A N 1
ATOM 1445 C CA . SER A 1 177 ? 5.980 7.807 -10.136 1.00 89.38 177 SER A CA 1
ATOM 1446 C C . SER A 1 177 ? 6.892 8.670 -9.268 1.00 89.38 177 SER A C 1
ATOM 1448 O O . SER A 1 177 ? 7.220 9.802 -9.624 1.00 89.38 177 SER A O 1
ATOM 1450 N N . PHE A 1 178 ? 7.362 8.121 -8.148 1.00 87.69 178 PHE A N 1
ATOM 1451 C CA . PHE A 1 178 ? 8.297 8.819 -7.267 1.00 87.69 178 PHE A CA 1
ATOM 1452 C C . PHE A 1 178 ? 9.535 9.313 -8.029 1.00 87.69 178 PHE A C 1
ATOM 1454 O O . PHE A 1 178 ? 9.866 10.489 -7.935 1.00 87.69 178 PHE A O 1
ATOM 1461 N N . PHE A 1 179 ? 10.146 8.441 -8.836 1.00 83.62 179 PHE A N 1
ATOM 1462 C CA . PHE A 1 179 ? 11.334 8.757 -9.636 1.00 83.62 179 PHE A CA 1
ATOM 1463 C C . PHE A 1 179 ? 11.049 9.675 -10.834 1.00 83.62 179 PHE A C 1
ATOM 1465 O O . PHE A 1 179 ? 11.968 10.312 -11.326 1.00 83.62 179 PHE A O 1
ATOM 1472 N N . GLY A 1 180 ? 9.791 9.769 -11.287 1.00 83.50 180 GLY A N 1
ATOM 1473 C CA . GLY A 1 180 ? 9.391 10.750 -12.304 1.00 83.50 180 GLY A CA 1
ATOM 1474 C C . GLY A 1 180 ? 9.229 12.160 -11.724 1.00 83.50 180 GLY A C 1
ATOM 1475 O O . GLY A 1 180 ? 9.556 13.143 -12.376 1.00 83.50 180 GLY A O 1
ATOM 1476 N N . ASN A 1 181 ? 8.770 12.261 -10.472 1.00 80.56 181 ASN A N 1
ATOM 1477 C CA . ASN A 1 181 ? 8.623 13.537 -9.764 1.00 80.56 181 ASN A CA 1
ATOM 1478 C C . ASN A 1 181 ? 9.902 13.999 -9.045 1.00 80.56 181 ASN A C 1
ATOM 1480 O O . ASN A 1 181 ? 10.027 15.179 -8.729 1.00 80.56 181 ASN A O 1
ATOM 1484 N N . HIS A 1 182 ? 10.831 13.084 -8.756 1.00 78.62 182 HIS A N 1
ATOM 1485 C CA . HIS A 1 182 ? 12.077 13.358 -8.037 1.00 78.62 182 HIS A CA 1
ATOM 1486 C C . HIS A 1 182 ? 13.271 12.820 -8.833 1.00 78.62 182 HIS A C 1
ATOM 1488 O O . HIS A 1 182 ? 13.802 11.756 -8.493 1.00 78.62 182 HIS A O 1
ATOM 1494 N N . PRO A 1 183 ? 13.682 13.526 -9.900 1.00 69.50 183 PRO A N 1
ATOM 1495 C CA . PRO A 1 183 ? 14.925 13.217 -10.593 1.00 69.50 183 PRO A CA 1
ATOM 1496 C C . PRO A 1 183 ? 16.100 13.426 -9.617 1.00 69.50 183 PRO A C 1
ATOM 1498 O O . PRO A 1 183 ? 16.208 14.500 -9.025 1.00 69.50 183 PRO A O 1
ATOM 1501 N N . GLN A 1 184 ? 16.914 12.387 -9.382 1.00 59.00 184 GLN A N 1
ATOM 1502 C CA . GLN A 1 184 ? 18.150 12.489 -8.585 1.00 59.00 184 GLN A CA 1
ATOM 1503 C C . GLN A 1 184 ? 19.299 13.064 -9.406 1.00 59.00 184 GLN A C 1
ATOM 1505 O O . GLN A 1 184 ? 19.344 12.772 -10.623 1.00 59.00 184 GLN A O 1
#

Mean predicted aligned error: 10.01 Å

Secondary structure (DSSP, 8-state):
-----HHHHHHTTT--HHHHHHHHHHHHHHHHHHHHTTSS---S-TTTT--HHHHHHHHHHHHHHHHHHHHHHHHTTT------------------TTS--HHHHHHHHH--HHHHHHHHHHH---SHHHHHHHHHHHHHHHTT--EEEPGGGGGS-GGG--EEESS-SSBPPPTTSHHHHS--

Foldseek 3Di:
DDDDDVVNVCVVVVHDPVVVLVVVVVVVVVVVVCVVVVVDDPDPDPCPPPDPVRVVVLVVLLVVLVVLLVVCVVVVPDDDPDPPPDPVDPPPDPPPPPDPPNSVSVVCNVDPPVNVVVVVVVVDPPDPVSVVVVVVVVCVVCPPPDWAWDPPCPPPFLQCTFTCDPVDGRDGDDCPDPCNVDGD

Organism: NCBI:txid1563983

pLDDT: mean 82.05, std 15.16, range [37.16, 96.56]

Radius of gyration: 23.08 Å; Cα contacts (8 Å, |Δi|>4): 91; chains: 1; bounding box: 58×48×59 Å